Protein AF-A0A2R5GVB4-F1 (afdb_monomer)

Organism: NCBI:txid2315210

Nearest PDB structures (foldseek):
  3d34-assembly1_A  TM=6.295E-01  e=1.558E-09  Homo sapiens
  3q13-assembly1_A  TM=6.575E-01  e=1.010E-08  Homo sapiens
  4a1r-assembly6_D  TM=4.876E-01  e=5.041E-01  Serratia marcescens
  4a1r-assembly6_C  TM=4.725E-01  e=5.974E-01  Serratia marcescens
  4a1r-assembly5_A  TM=4.695E-01  e=7.081E-01  Serratia marcescens

pLDDT: mean 81.93, std 21.3, range [29.67, 98.69]

Structure (mmCIF, N/CA/C/O backbone):
data_AF-A0A2R5GVB4-F1
#
_entry.id   AF-A0A2R5GVB4-F1
#
loop_
_atom_site.group_PDB
_atom_site.id
_atom_site.type_symbol
_atom_site.label_atom_id
_atom_site.label_alt_id
_atom_site.label_comp_id
_atom_site.label_asym_id
_atom_site.label_entity_id
_atom_site.label_seq_id
_atom_site.pdbx_PDB_ins_code
_atom_site.Cartn_x
_atom_site.Cartn_y
_atom_site.Cartn_z
_atom_site.occupancy
_atom_site.B_iso_or_equiv
_atom_site.auth_seq_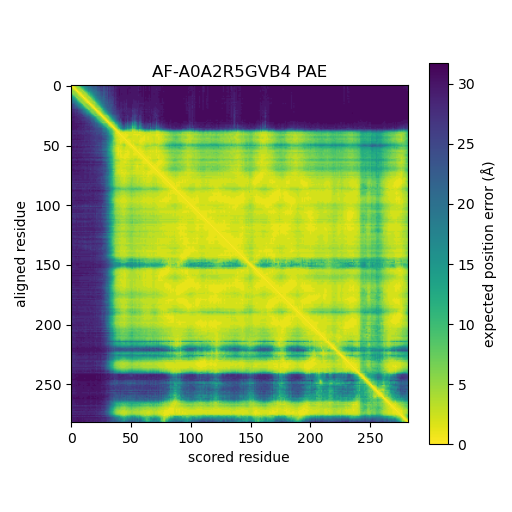id
_atom_site.auth_comp_id
_atom_site.auth_asym_id
_atom_site.auth_atom_id
_atom_site.pdbx_PDB_model_num
ATOM 1 N N . MET A 1 1 ? -55.352 13.291 -42.478 1.00 40.03 1 MET A N 1
ATOM 2 C CA . MET A 1 1 ? -55.974 11.952 -42.571 1.00 40.03 1 MET A CA 1
ATOM 3 C C . MET A 1 1 ? -55.950 11.349 -41.166 1.00 40.03 1 MET A C 1
ATOM 5 O O . MET A 1 1 ? -54.874 11.053 -40.680 1.00 40.03 1 MET A O 1
ATOM 9 N N . THR A 1 2 ? -56.994 11.621 -40.364 1.00 34.84 2 THR A N 1
ATOM 10 C CA . THR A 1 2 ? -58.074 10.676 -39.937 1.00 34.84 2 THR A CA 1
ATOM 11 C C . THR A 1 2 ? -57.589 9.666 -38.882 1.00 34.84 2 THR A C 1
ATOM 13 O O . THR A 1 2 ? -56.842 8.767 -39.230 1.00 34.84 2 THR A O 1
ATOM 16 N N . LYS A 1 3 ? -57.760 9.923 -37.569 1.00 37.38 3 LYS A N 1
ATOM 17 C CA . LYS A 1 3 ? -58.943 9.733 -36.668 1.00 37.38 3 LYS A CA 1
ATOM 18 C C . LYS A 1 3 ? -59.334 8.266 -36.412 1.00 37.38 3 LYS A C 1
ATOM 20 O O . LYS A 1 3 ? -59.649 7.599 -37.380 1.00 37.38 3 LYS A O 1
ATOM 25 N N . PHE A 1 4 ? -59.405 7.871 -35.127 1.00 36.38 4 PHE A N 1
ATOM 26 C CA . PHE A 1 4 ? -60.452 7.097 -34.391 1.00 36.38 4 PHE A CA 1
ATOM 27 C C . PHE A 1 4 ? -59.890 6.835 -32.959 1.00 36.38 4 PHE A C 1
ATOM 29 O O . PHE A 1 4 ? -58.806 6.279 -32.873 1.00 36.38 4 PHE A O 1
ATOM 36 N N . THR A 1 5 ? -60.326 7.359 -31.795 1.00 40.78 5 THR A N 1
ATOM 37 C CA . THR A 1 5 ? -61.597 7.416 -31.010 1.00 40.78 5 THR A CA 1
ATOM 38 C C . THR A 1 5 ? -62.233 6.070 -30.626 1.00 40.78 5 THR A C 1
ATOM 40 O O . THR A 1 5 ? -62.790 5.433 -31.513 1.00 40.78 5 THR A O 1
ATOM 43 N N . SER A 1 6 ? -62.234 5.706 -29.323 1.00 39.09 6 SER A N 1
ATOM 44 C CA . SER A 1 6 ? -63.433 5.500 -28.450 1.00 39.09 6 SER A CA 1
ATOM 45 C C . SER A 1 6 ? -63.132 4.726 -27.139 1.00 39.09 6 SER A C 1
ATOM 47 O O . SER A 1 6 ? -62.441 3.720 -27.197 1.00 39.09 6 SER A O 1
ATOM 49 N N . PHE A 1 7 ? -63.436 5.276 -25.942 1.00 35.34 7 PHE A N 1
ATOM 50 C CA . PHE A 1 7 ? -64.637 5.091 -25.061 1.00 35.34 7 PHE A CA 1
ATOM 51 C C . PHE A 1 7 ? -64.670 3.734 -24.297 1.00 35.34 7 PHE A C 1
ATOM 53 O O . PHE A 1 7 ? -64.662 2.693 -24.935 1.00 35.34 7 PHE A O 1
ATOM 60 N N . LEU A 1 8 ? -64.517 3.671 -22.957 1.00 33.88 8 LEU A N 1
ATOM 61 C CA . LEU A 1 8 ? -65.450 3.959 -21.826 1.00 33.88 8 LEU A CA 1
ATOM 62 C C . LEU A 1 8 ? -66.220 2.700 -21.336 1.00 33.88 8 LEU A C 1
ATOM 64 O O . LEU A 1 8 ? -66.916 2.098 -22.140 1.00 33.88 8 LEU A O 1
ATOM 68 N N . LEU A 1 9 ? -66.133 2.363 -20.032 1.00 32.72 9 LEU A N 1
ATOM 69 C CA . LEU A 1 9 ? -67.224 2.060 -19.055 1.00 32.72 9 LEU A CA 1
ATOM 70 C C . LEU A 1 9 ? -66.675 1.274 -17.829 1.00 32.72 9 LEU A C 1
ATOM 72 O O . LEU A 1 9 ? -66.041 0.243 -18.000 1.00 32.72 9 LEU A O 1
ATOM 76 N N . ILE A 1 10 ? -66.689 1.828 -16.605 1.00 34.62 10 ILE A N 1
ATOM 77 C CA . ILE A 1 10 ? -67.736 1.765 -15.547 1.00 34.62 10 ILE A CA 1
ATOM 78 C C . ILE A 1 10 ? -67.934 0.368 -14.924 1.00 34.62 10 ILE A C 1
ATOM 80 O O . ILE A 1 10 ? -68.501 -0.511 -15.560 1.00 34.62 10 ILE A O 1
ATOM 84 N N . ALA A 1 11 ? -67.627 0.242 -13.624 1.00 33.09 11 ALA A N 1
ATOM 85 C CA . ALA A 1 11 ? -68.453 -0.492 -12.656 1.00 33.09 11 ALA A CA 1
ATOM 86 C C . ALA A 1 11 ? -68.140 -0.039 -11.215 1.00 33.09 11 ALA A C 1
ATOM 88 O O . ALA A 1 11 ? -67.164 -0.454 -10.595 1.00 33.09 11 ALA A O 1
ATOM 89 N N . ILE A 1 12 ? -69.000 0.842 -10.707 1.00 37.75 12 ILE A N 1
ATOM 90 C CA . ILE A 1 12 ? -69.217 1.126 -9.286 1.00 37.75 12 ILE A CA 1
ATOM 91 C C . ILE A 1 12 ? -70.047 -0.030 -8.720 1.00 37.75 12 ILE A C 1
ATOM 93 O O . ILE A 1 12 ? -71.040 -0.409 -9.339 1.00 37.75 12 ILE A O 1
ATOM 97 N N . CYS A 1 13 ? -69.717 -0.529 -7.529 1.00 30.64 13 CYS A N 1
ATOM 98 C CA . CYS A 1 13 ? -70.699 -1.215 -6.694 1.00 30.64 13 CYS A CA 1
ATOM 99 C C . CYS A 1 13 ? -70.459 -0.869 -5.220 1.00 30.64 13 CYS A C 1
ATOM 101 O O . CYS A 1 13 ? -69.456 -1.254 -4.625 1.00 30.64 13 CYS A O 1
ATOM 103 N N . ALA A 1 14 ? -71.389 -0.093 -4.671 1.00 38.56 14 ALA A N 1
ATOM 104 C CA . ALA A 1 14 ? -71.533 0.243 -3.264 1.00 38.56 14 ALA A CA 1
ATOM 105 C C . ALA A 1 14 ? -72.794 -0.450 -2.734 1.00 38.56 14 ALA A C 1
ATOM 107 O O . ALA A 1 14 ? -73.803 -0.407 -3.423 1.00 38.56 14 ALA A O 1
ATOM 108 N N . PHE A 1 15 ? -72.753 -1.012 -1.524 1.00 31.89 15 PHE A N 1
ATOM 109 C CA . PHE A 1 15 ? -73.897 -1.269 -0.626 1.00 31.89 15 PHE A CA 1
ATOM 110 C C . PHE A 1 15 ? -73.286 -1.480 0.783 1.00 31.89 15 PHE A C 1
ATOM 112 O O . PHE A 1 15 ? -72.442 -2.356 0.938 1.00 31.89 15 PHE A O 1
ATOM 119 N N . LEU A 1 16 ? -73.406 -0.543 1.745 1.00 35.72 16 LEU A N 1
ATOM 120 C CA . LEU A 1 16 ? -74.524 -0.334 2.702 1.00 35.72 16 LEU A CA 1
ATOM 121 C C . LEU A 1 16 ? -74.841 -1.628 3.483 1.00 35.72 16 LEU A C 1
ATOM 123 O O . LEU A 1 16 ? -75.021 -2.661 2.862 1.00 35.72 16 LEU A O 1
ATOM 127 N N . CYS A 1 17 ? -75.003 -1.712 4.805 1.00 29.67 17 CYS A N 1
ATOM 128 C CA . CYS A 1 17 ? -75.243 -0.791 5.920 1.00 29.67 17 CYS A CA 1
ATOM 129 C C . CYS A 1 17 ? -75.237 -1.687 7.191 1.00 29.67 17 CYS A C 1
ATOM 131 O O . CYS A 1 17 ? -75.705 -2.817 7.080 1.00 29.67 17 CYS A O 1
ATOM 133 N N . ASN A 1 18 ? -74.770 -1.249 8.368 1.00 31.44 18 ASN A N 1
ATOM 134 C CA . ASN A 1 18 ? -75.653 -1.084 9.537 1.00 31.44 18 ASN A CA 1
ATOM 135 C C . ASN A 1 18 ? -74.924 -0.579 10.789 1.00 31.44 18 ASN A C 1
ATOM 137 O O . ASN A 1 18 ? -73.843 -1.025 11.162 1.00 31.44 18 ASN A O 1
ATOM 141 N N . SER A 1 19 ? -75.611 0.345 11.440 1.00 39.25 19 SER A N 1
ATOM 142 C CA . SER A 1 19 ? -75.344 0.988 12.716 1.00 39.25 19 SER A CA 1
ATOM 143 C C . SER A 1 19 ? -75.494 0.054 13.920 1.00 39.25 19 SER A C 1
ATOM 145 O O . SER A 1 19 ? -76.489 -0.662 14.021 1.00 39.25 19 SER A O 1
ATOM 147 N N . ALA A 1 20 ? -74.608 0.199 14.905 1.00 33.41 20 ALA A N 1
ATOM 148 C CA . ALA A 1 20 ? -74.923 -0.061 16.307 1.00 33.41 20 ALA A CA 1
ATOM 149 C C . ALA A 1 20 ? -74.184 0.961 17.186 1.00 33.41 20 ALA A C 1
ATOM 151 O O . ALA A 1 20 ? -72.960 0.951 17.292 1.00 33.41 20 ALA A O 1
ATOM 152 N N . GLN A 1 21 ? -74.946 1.879 17.781 1.00 38.72 21 GLN A N 1
ATOM 153 C CA . GLN A 1 21 ? -74.499 2.739 18.873 1.00 38.72 21 GLN A CA 1
ATOM 154 C C . GLN A 1 21 ? -74.495 1.939 20.179 1.00 38.72 21 GLN A C 1
ATOM 156 O O . GLN A 1 21 ? -75.489 1.299 20.511 1.00 38.72 21 GLN A O 1
ATOM 161 N N . ALA A 1 22 ? -73.420 2.057 20.957 1.00 31.38 22 ALA A N 1
ATOM 162 C CA . ALA A 1 22 ? -73.448 1.828 22.396 1.00 31.38 22 ALA A CA 1
ATOM 163 C C . ALA A 1 22 ? -72.616 2.920 23.079 1.00 31.38 22 ALA A C 1
ATOM 165 O O . ALA A 1 22 ? -71.401 3.019 22.925 1.00 31.38 22 ALA A O 1
ATOM 166 N N . THR A 1 23 ? -73.324 3.789 23.787 1.00 35.66 23 THR A N 1
ATOM 167 C CA . THR A 1 23 ? -72.813 4.804 24.705 1.00 35.66 23 THR A CA 1
ATOM 168 C C . THR A 1 23 ? -72.229 4.164 25.965 1.00 35.66 23 THR A C 1
ATOM 170 O O . THR A 1 23 ? -72.876 3.298 26.539 1.00 35.66 23 THR A O 1
ATOM 173 N N . SER A 1 24 ? -71.105 4.691 26.455 1.00 31.53 24 SER A N 1
ATOM 174 C CA . SER A 1 24 ? -70.973 5.345 27.771 1.00 31.53 24 SER A CA 1
ATOM 175 C C . SER A 1 24 ? -69.636 5.072 28.473 1.00 31.53 24 SER A C 1
ATOM 177 O O . SER A 1 24 ? -69.178 3.945 28.619 1.00 31.53 24 SER A O 1
ATOM 179 N N . THR A 1 25 ? -69.117 6.166 29.036 1.00 35.72 25 THR A N 1
ATOM 180 C CA . THR A 1 25 ? -68.409 6.250 30.324 1.00 35.72 25 THR A CA 1
ATOM 181 C C . THR A 1 25 ? -67.009 5.642 30.455 1.00 35.72 25 THR A C 1
ATOM 183 O O . THR A 1 25 ? -66.838 4.454 30.684 1.00 35.72 25 THR A O 1
ATOM 186 N N . GLY A 1 26 ? -66.030 6.551 30.522 1.00 38.41 26 GLY A N 1
ATOM 187 C CA . GLY A 1 26 ? -65.073 6.583 31.628 1.00 38.41 26 GLY A CA 1
ATOM 188 C C . GLY A 1 26 ? -63.899 5.614 31.555 1.00 38.41 26 GLY A C 1
ATOM 189 O O . GLY A 1 26 ? -63.942 4.550 32.160 1.00 38.41 26 GLY A O 1
ATOM 190 N N . LYS A 1 27 ? -62.800 6.061 30.940 1.00 34.59 27 LYS A N 1
ATOM 191 C CA . LYS A 1 27 ? -61.442 5.921 31.494 1.00 34.59 27 LYS A CA 1
ATOM 192 C C . LYS A 1 27 ? -60.450 6.669 30.614 1.00 34.59 27 LYS A C 1
ATOM 194 O O . LYS A 1 27 ? -59.808 6.125 29.724 1.00 34.59 27 LYS A O 1
ATOM 199 N N . GLU A 1 28 ? -60.315 7.947 30.918 1.00 44.75 28 GLU A N 1
ATOM 200 C CA . GLU A 1 28 ? -59.020 8.604 30.860 1.00 44.75 28 GLU A CA 1
ATOM 201 C C . GLU A 1 28 ? -58.098 7.838 31.824 1.00 44.75 28 GLU A C 1
ATOM 203 O O . GLU A 1 28 ? -58.213 7.997 33.033 1.00 44.75 28 GLU A O 1
ATOM 208 N N . LEU A 1 29 ? -57.301 6.890 31.324 1.00 37.94 29 LEU A N 1
ATOM 209 C CA . LEU A 1 29 ? -56.180 6.282 32.049 1.00 37.94 29 LEU A CA 1
ATOM 210 C C . LEU A 1 29 ? -55.321 5.451 31.081 1.00 37.94 29 LEU A C 1
ATOM 212 O O . LEU A 1 29 ? -55.712 4.373 30.645 1.00 37.94 29 LEU A O 1
ATOM 216 N N . LEU A 1 30 ? -54.099 5.952 30.876 1.00 40.84 30 LEU A N 1
ATOM 217 C CA . LEU A 1 30 ? -52.879 5.198 30.567 1.00 40.84 30 LEU A CA 1
ATOM 218 C C . LEU A 1 30 ? -52.738 4.632 29.146 1.00 40.84 30 LEU A C 1
ATOM 220 O O . LEU A 1 30 ? -52.683 3.425 28.942 1.00 40.84 30 LEU A O 1
ATOM 224 N N . GLN A 1 31 ? -52.490 5.515 28.182 1.00 37.06 31 GLN A N 1
ATOM 225 C CA . GLN A 1 31 ? -51.598 5.190 27.062 1.00 37.06 31 GLN A CA 1
ATOM 226 C C . GLN A 1 31 ? -50.389 6.125 27.093 1.00 37.06 31 GLN A C 1
ATOM 228 O O . GLN A 1 31 ? -50.117 6.893 26.180 1.00 37.06 31 GLN A O 1
ATOM 233 N N . GLY A 1 32 ? -49.653 6.062 28.203 1.00 37.72 32 GLY A N 1
ATOM 234 C CA . GLY A 1 32 ? -48.219 6.279 28.127 1.00 37.72 32 GLY A CA 1
ATOM 235 C C . GLY A 1 32 ? -47.635 5.002 27.548 1.00 37.72 32 GLY A C 1
ATOM 236 O O . GLY A 1 32 ? -47.414 4.050 28.293 1.00 37.72 32 GLY A O 1
ATOM 237 N N . GLU A 1 33 ? -47.444 4.951 26.229 1.00 42.78 33 GLU A N 1
ATOM 238 C CA . GLU A 1 33 ? -46.531 3.978 25.643 1.00 42.78 33 GLU A CA 1
ATOM 239 C C . GLU A 1 33 ? -45.185 4.186 26.333 1.00 42.78 33 GLU A C 1
ATOM 241 O O . GLU A 1 33 ? -44.473 5.166 26.100 1.00 42.78 33 GLU A O 1
ATOM 246 N N . ALA A 1 34 ? -44.861 3.287 27.259 1.00 44.31 34 ALA A N 1
ATOM 247 C CA . ALA A 1 34 ? -43.511 3.139 27.737 1.00 44.31 34 ALA A CA 1
ATOM 248 C C . ALA A 1 34 ? -42.686 2.760 26.506 1.00 44.31 34 ALA A C 1
ATOM 250 O O . ALA A 1 34 ? -42.612 1.589 26.146 1.00 44.31 34 ALA A O 1
ATOM 251 N N . ARG A 1 35 ? -42.094 3.761 25.839 1.00 53.28 35 ARG A N 1
ATOM 252 C CA . ARG A 1 35 ? -40.915 3.558 25.002 1.00 53.28 35 ARG A CA 1
ATOM 253 C C . ARG A 1 35 ? -39.952 2.793 25.889 1.00 53.28 35 ARG A C 1
ATOM 255 O O . ARG A 1 35 ? -39.361 3.372 26.805 1.00 53.28 35 ARG A O 1
ATOM 262 N N . GLU A 1 36 ? -39.866 1.487 25.678 1.00 56.16 36 GLU A N 1
ATOM 263 C CA . GLU A 1 36 ? -38.815 0.671 26.242 1.00 56.16 36 GLU A CA 1
ATOM 264 C C . GLU A 1 36 ? -37.532 1.338 25.770 1.00 56.16 36 GLU A C 1
ATOM 266 O O . GLU A 1 36 ? -37.204 1.326 24.587 1.00 56.16 36 GLU A O 1
ATOM 271 N N . LEU A 1 37 ? -36.915 2.116 26.662 1.00 61.66 37 LEU A N 1
ATOM 272 C CA . LEU A 1 37 ? -35.743 2.898 26.323 1.00 61.66 37 LEU A CA 1
ATOM 273 C C . LEU A 1 37 ? -34.731 1.881 25.789 1.00 61.66 37 LEU A C 1
ATOM 275 O O . LEU A 1 37 ? -34.249 1.067 26.586 1.00 61.66 37 LEU A O 1
ATOM 279 N N . ALA A 1 38 ? -34.444 1.912 24.487 1.00 79.62 38 ALA A N 1
ATOM 280 C CA . ALA A 1 38 ? -33.469 1.026 23.874 1.00 79.62 38 ALA A CA 1
ATOM 281 C C . ALA A 1 38 ? -32.145 1.157 24.641 1.00 79.62 38 ALA A C 1
ATOM 283 O O . ALA A 1 38 ? -31.768 2.244 25.112 1.00 79.62 38 ALA A O 1
ATOM 284 N N . TRP A 1 39 ? -31.510 0.025 24.923 1.00 85.88 39 TRP A N 1
ATOM 285 C CA . TRP A 1 39 ? -30.193 0.023 25.549 1.00 85.88 39 TRP A CA 1
ATOM 286 C C . TRP A 1 39 ? -29.182 0.293 24.440 1.00 85.88 39 TRP A C 1
ATOM 288 O O . TRP A 1 39 ? -29.393 -0.104 23.301 1.00 85.88 39 TRP A O 1
ATOM 298 N N . TYR A 1 40 ? -28.143 1.052 24.764 1.00 91.44 40 TYR A N 1
ATOM 299 C CA . TYR A 1 40 ? -27.064 1.307 23.818 1.00 91.44 40 TYR A CA 1
ATOM 300 C C . TYR A 1 40 ? -26.073 0.151 23.901 1.00 91.44 40 TYR A C 1
ATOM 302 O O . TYR A 1 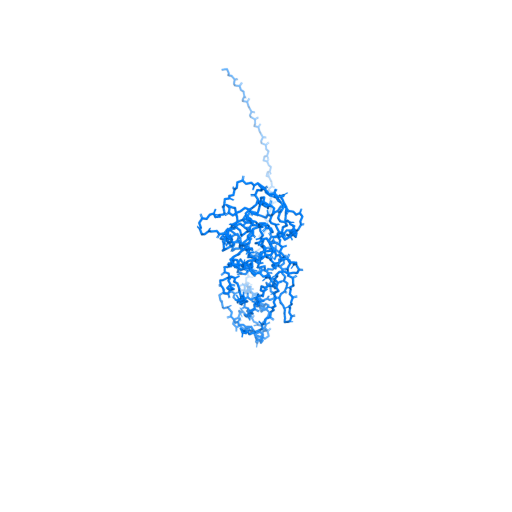40 ? -25.584 -0.137 24.999 1.00 91.44 40 TYR A O 1
ATOM 310 N N . ASP A 1 41 ? -25.774 -0.472 22.767 1.00 93.19 41 ASP A N 1
ATOM 311 C CA . ASP A 1 41 ? -24.744 -1.499 22.680 1.00 93.19 41 ASP A CA 1
ATOM 312 C C . ASP A 1 41 ? -23.382 -0.831 22.533 1.00 93.19 41 ASP A C 1
ATOM 314 O O . ASP A 1 41 ? -23.165 0.016 21.669 1.00 93.19 41 ASP A O 1
ATOM 318 N N . CYS A 1 42 ? -22.470 -1.159 23.446 1.00 94.25 42 CYS A N 1
ATOM 319 C CA . CYS A 1 42 ? -21.128 -0.606 23.394 1.00 94.25 42 CYS A CA 1
ATOM 320 C C . CYS A 1 42 ? -20.403 -1.098 22.131 1.00 94.25 42 CYS A C 1
ATOM 322 O O . CYS A 1 42 ? -20.495 -2.289 21.829 1.00 94.25 42 CYS A O 1
ATOM 324 N N . PRO A 1 43 ? -19.698 -0.206 21.410 1.00 94.50 43 PRO A N 1
ATOM 325 C CA . PRO A 1 43 ? -19.053 -0.542 20.145 1.00 94.50 43 PRO A CA 1
ATOM 326 C C . PRO A 1 43 ? -17.921 -1.550 20.346 1.00 94.50 43 PRO A C 1
ATOM 328 O O . PRO A 1 43 ? -17.497 -1.835 21.476 1.00 94.50 43 PRO A O 1
ATOM 331 N N . ALA A 1 44 ? -17.393 -2.053 19.235 1.00 93.00 44 ALA A N 1
ATOM 332 C CA . ALA A 1 44 ? -16.265 -2.963 19.239 1.00 93.00 44 ALA A CA 1
ATOM 333 C C . ALA A 1 44 ? -15.072 -2.400 20.040 1.00 93.00 44 ALA A C 1
ATOM 335 O O . ALA A 1 44 ? -14.880 -1.188 20.165 1.00 93.00 44 ALA A O 1
ATOM 336 N N . ASN A 1 45 ? -14.287 -3.299 20.642 1.00 95.19 45 ASN A N 1
ATOM 337 C CA . ASN A 1 45 ? -13.149 -2.951 21.506 1.00 95.19 45 ASN A CA 1
ATOM 338 C C . ASN A 1 45 ? -13.507 -2.054 22.712 1.00 95.19 45 ASN A C 1
ATOM 340 O O . ASN A 1 45 ? -12.669 -1.299 23.215 1.00 95.19 45 ASN A O 1
ATOM 344 N N . SER A 1 46 ? -14.740 -2.157 23.218 1.00 96.44 46 SER A N 1
ATOM 345 C CA . SER A 1 46 ? -15.202 -1.430 24.401 1.00 96.44 46 SER A CA 1
ATOM 346 C C . SER A 1 46 ? -16.095 -2.281 25.312 1.00 96.44 46 SER A C 1
ATOM 348 O O . SER A 1 46 ? -16.621 -3.316 24.911 1.00 96.44 46 SER A O 1
ATOM 350 N N . GLU A 1 47 ? -16.256 -1.855 26.565 1.00 96.00 47 GLU A N 1
ATOM 351 C CA . GLU A 1 47 ? -17.102 -2.505 27.568 1.00 96.00 47 GLU A CA 1
ATOM 352 C C . GLU A 1 47 ? -18.063 -1.517 28.245 1.00 96.00 47 GLU A C 1
ATOM 354 O O . GLU A 1 47 ? -17.780 -0.325 28.414 1.00 96.00 47 GLU A O 1
ATOM 359 N N . ALA A 1 48 ? -19.216 -2.018 28.684 1.00 95.88 48 ALA A N 1
ATOM 360 C CA . ALA A 1 48 ? -20.205 -1.229 29.404 1.00 95.88 48 ALA A CA 1
ATOM 361 C C . ALA A 1 48 ? -19.726 -0.876 30.824 1.00 95.88 48 ALA A C 1
ATOM 363 O O . ALA A 1 48 ? -19.525 -1.751 31.662 1.00 95.88 48 ALA A O 1
ATOM 364 N N . LYS A 1 49 ? -19.666 0.421 31.163 1.00 95.38 49 LYS A N 1
ATOM 365 C CA . LYS A 1 49 ? -19.372 0.893 32.536 1.00 95.38 49 LYS A CA 1
ATOM 366 C C . LYS A 1 49 ? -20.505 0.590 33.525 1.00 95.38 49 LYS A C 1
ATOM 368 O O . LYS A 1 49 ? -20.342 0.754 34.731 1.00 95.38 49 LYS A O 1
ATOM 373 N N . ARG A 1 50 ? -21.695 0.239 33.023 1.00 92.81 50 ARG A N 1
ATOM 374 C CA . ARG A 1 50 ? -22.910 -0.006 33.812 1.00 92.81 50 ARG A CA 1
ATOM 375 C C . ARG A 1 50 ? -23.847 -0.977 33.099 1.00 92.81 50 ARG A C 1
ATOM 377 O O . ARG A 1 50 ? -23.858 -1.030 31.878 1.00 92.81 50 ARG A O 1
ATOM 384 N N . ARG A 1 51 ? -24.731 -1.638 33.853 1.00 89.00 51 ARG A N 1
ATOM 385 C CA . ARG A 1 51 ? -25.638 -2.700 33.363 1.00 89.00 51 ARG A CA 1
ATOM 386 C C . ARG A 1 51 ? -26.566 -2.301 32.202 1.00 89.00 51 ARG A C 1
ATOM 388 O O . ARG A 1 51 ? -27.014 -3.173 31.473 1.00 89.00 51 ARG A O 1
ATOM 395 N N . ARG A 1 52 ? -26.904 -1.013 32.056 1.00 91.12 52 ARG A N 1
ATOM 396 C CA . ARG A 1 52 ? -27.759 -0.488 30.970 1.00 91.12 52 ARG A CA 1
ATOM 397 C C . ARG A 1 52 ? -27.176 0.812 30.403 1.00 91.12 52 ARG A C 1
ATOM 399 O O . ARG A 1 52 ? -27.528 1.911 30.866 1.00 91.12 52 ARG A O 1
ATOM 406 N N . PRO A 1 53 ? -26.219 0.726 29.468 1.00 94.00 53 PRO A N 1
ATOM 407 C CA . PRO A 1 53 ? -25.719 1.890 28.754 1.00 94.00 53 PRO A CA 1
ATOM 408 C C . PRO A 1 53 ? -26.850 2.558 27.960 1.00 94.00 53 PRO A C 1
ATOM 410 O O . PRO A 1 53 ? -27.871 1.956 27.636 1.00 94.00 53 PRO A O 1
ATOM 413 N N . ARG A 1 54 ? -26.695 3.858 27.720 1.00 93.62 54 ARG A N 1
ATOM 414 C CA . ARG A 1 54 ? -27.676 4.698 26.995 1.00 93.62 54 ARG A CA 1
ATOM 415 C C . ARG A 1 54 ? -27.064 5.519 25.861 1.00 93.62 54 ARG A C 1
ATOM 417 O O . ARG A 1 54 ? -27.793 6.213 25.177 1.00 93.62 54 ARG A O 1
ATOM 424 N N . ARG A 1 55 ? -25.735 5.533 25.786 1.00 93.88 55 ARG A N 1
ATOM 425 C CA . ARG A 1 55 ? -24.906 6.329 24.875 1.00 93.88 55 ARG A CA 1
ATOM 426 C C . ARG A 1 55 ? -23.459 5.876 25.022 1.00 93.88 55 ARG A C 1
ATOM 428 O O . ARG A 1 55 ? -23.123 5.338 26.088 1.00 93.88 55 ARG A O 1
ATOM 435 N N . PHE A 1 56 ? -22.618 6.203 24.049 1.00 94.31 56 PHE A N 1
ATOM 436 C CA . PHE A 1 56 ? -21.202 5.848 24.039 1.00 94.31 56 PHE A CA 1
ATOM 437 C C . PHE A 1 56 ? -20.429 6.296 25.293 1.00 94.31 56 PHE A C 1
ATOM 439 O O . PHE A 1 56 ? -19.586 5.561 25.798 1.00 94.31 56 PHE A O 1
ATOM 446 N N . ALA A 1 57 ? -20.791 7.426 25.914 1.00 94.19 57 ALA A N 1
ATOM 447 C CA . ALA A 1 57 ? -20.176 7.877 27.174 1.00 94.19 57 ALA A CA 1
ATOM 448 C C . ALA A 1 57 ? -20.274 6.852 28.333 1.00 94.19 57 ALA A C 1
ATOM 450 O O . ALA A 1 57 ? -19.472 6.870 29.276 1.00 94.19 57 ALA A O 1
ATOM 451 N N . HIS A 1 58 ? -21.254 5.941 28.278 1.00 95.62 58 HIS A N 1
ATOM 452 C CA . HIS A 1 58 ? -21.419 4.846 29.240 1.00 95.62 58 HIS A CA 1
ATOM 453 C C . HIS A 1 58 ? -20.580 3.601 28.907 1.00 95.62 58 HIS A C 1
ATOM 455 O O . HIS A 1 58 ? -20.650 2.623 29.650 1.00 95.62 58 HIS A O 1
ATOM 461 N N . CYS A 1 59 ? -19.784 3.649 27.845 1.00 96.31 59 CYS A N 1
ATOM 462 C CA . CYS A 1 59 ? -18.833 2.628 27.431 1.00 96.31 59 CYS A CA 1
ATOM 463 C C . CYS A 1 59 ? -17.401 3.082 27.745 1.00 96.31 59 CYS A C 1
ATOM 465 O O . CYS A 1 59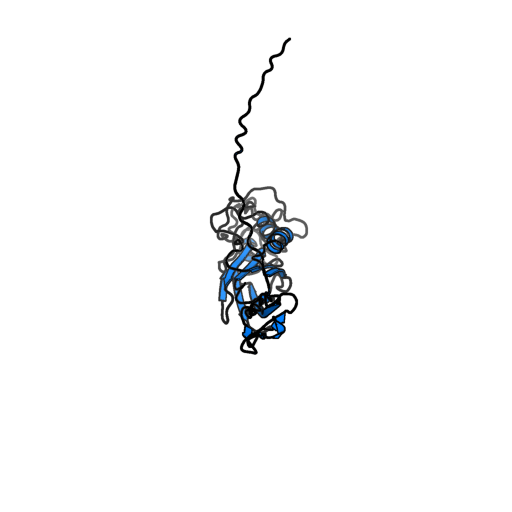 ? -17.116 4.279 27.879 1.00 96.31 59 CYS A O 1
ATOM 467 N N . ARG A 1 60 ? -16.500 2.122 27.934 1.00 96.12 60 ARG A N 1
ATOM 468 C CA . ARG A 1 60 ? -15.067 2.324 28.172 1.00 96.12 60 ARG A CA 1
ATOM 469 C C . ARG A 1 60 ? -14.300 1.542 27.114 1.00 96.12 60 ARG A C 1
ATOM 471 O O . ARG A 1 60 ? -14.577 0.358 26.964 1.00 96.12 60 ARG A O 1
ATOM 478 N N . CYS A 1 61 ? -13.353 2.165 26.416 1.00 96.88 61 CYS A N 1
ATOM 479 C CA . CYS A 1 61 ? -12.468 1.406 25.533 1.00 96.88 61 CYS A CA 1
ATOM 480 C C . CYS A 1 61 ? -11.612 0.423 26.332 1.00 96.88 61 CYS A C 1
ATOM 482 O O . CYS A 1 61 ? -11.275 0.675 27.495 1.00 96.88 61 CYS A O 1
ATOM 484 N N . MET A 1 62 ? -11.281 -0.696 25.694 1.00 95.12 62 MET A N 1
ATOM 485 C CA . MET A 1 62 ? -10.309 -1.657 26.202 1.00 95.12 62 MET A CA 1
ATOM 486 C C . MET A 1 62 ? -8.903 -1.035 26.254 1.00 95.12 62 MET A C 1
ATOM 488 O O . MET A 1 62 ? -8.640 0.005 25.653 1.00 95.12 62 MET A O 1
ATOM 492 N N . GLN A 1 63 ? -7.985 -1.662 26.992 1.00 91.69 63 GLN A N 1
ATOM 493 C CA . GLN A 1 63 ? -6.606 -1.181 27.103 1.00 91.69 63 GLN A CA 1
ATOM 494 C C . GLN A 1 63 ? -5.932 -1.093 25.723 1.00 91.69 63 GLN A C 1
ATOM 496 O O . GLN A 1 63 ? -6.046 -2.018 24.923 1.00 91.69 63 GLN A O 1
ATOM 501 N N . GLY A 1 64 ? -5.228 0.014 25.463 1.00 89.06 64 GLY A N 1
ATOM 502 C CA . GLY A 1 64 ? -4.572 0.285 24.176 1.00 89.06 64 GLY A CA 1
ATOM 503 C C . GLY A 1 64 ? -5.493 0.868 23.100 1.00 89.06 64 GLY A C 1
ATOM 504 O O . GLY A 1 64 ? -5.014 1.193 22.021 1.00 89.06 64 GLY A O 1
ATOM 505 N N . PHE A 1 65 ? -6.790 1.023 23.389 1.00 93.81 65 PHE A N 1
ATOM 506 C CA . PHE A 1 65 ? -7.740 1.691 22.508 1.00 93.81 65 PHE A CA 1
ATOM 507 C C . PHE A 1 65 ? -8.126 3.069 23.055 1.00 93.81 65 PHE A C 1
ATOM 509 O O . PHE A 1 65 ? -8.454 3.238 24.233 1.00 93.81 65 PHE A O 1
ATOM 516 N N . GLU A 1 66 ? -8.134 4.045 22.165 1.00 94.50 66 GLU A N 1
ATOM 517 C CA . GLU A 1 66 ? -8.511 5.430 22.379 1.00 94.50 66 GLU A CA 1
ATOM 518 C C . GLU A 1 66 ? -9.958 5.672 21.942 1.00 94.50 66 GLU A C 1
ATOM 520 O O . GLU A 1 66 ? -10.457 5.070 20.988 1.00 94.50 66 GLU A O 1
ATOM 525 N N . ARG A 1 67 ? -10.650 6.557 22.668 1.00 94.88 67 ARG A N 1
ATOM 526 C CA . ARG A 1 67 ? -12.042 6.925 22.380 1.00 94.88 67 ARG A CA 1
ATOM 527 C C . ARG A 1 67 ? -12.092 7.968 21.275 1.00 94.88 67 ARG A C 1
ATOM 529 O O . ARG A 1 67 ? -11.470 9.016 21.404 1.00 94.88 67 ARG A O 1
ATOM 536 N N . ASP A 1 68 ? -12.934 7.720 20.284 1.00 94.62 68 ASP A N 1
ATOM 537 C CA . ASP A 1 68 ? -13.325 8.682 19.262 1.00 94.62 68 ASP A CA 1
ATOM 538 C C . ASP A 1 68 ? -14.806 9.026 19.475 1.00 94.62 68 ASP A C 1
ATOM 540 O O . ASP A 1 68 ? -15.684 8.183 19.292 1.00 94.62 68 ASP A O 1
ATOM 544 N N . GLU A 1 69 ? -15.082 10.228 19.989 1.00 92.69 69 GLU A N 1
ATOM 545 C CA . GLU A 1 69 ? -16.453 10.647 20.326 1.00 92.69 69 GLU A CA 1
ATOM 546 C C . GLU A 1 69 ? -17.272 11.002 19.079 1.00 92.69 69 GLU A C 1
ATOM 548 O O . GLU A 1 69 ? -18.493 10.903 19.124 1.00 92.69 69 GLU A O 1
ATOM 553 N N . GLU A 1 70 ? -16.625 11.401 17.981 1.00 91.56 70 GLU A N 1
ATOM 554 C CA . GLU A 1 70 ? -17.305 11.740 16.727 1.00 91.56 70 GLU A CA 1
ATOM 555 C C . GLU A 1 70 ? -17.801 10.476 16.026 1.00 91.56 70 GLU A C 1
ATOM 557 O O . GLU A 1 70 ? -18.946 10.415 15.582 1.00 91.56 70 GLU A O 1
ATOM 562 N N . ARG A 1 71 ? -16.961 9.436 16.000 1.00 90.56 71 ARG A N 1
ATOM 563 C CA . ARG A 1 71 ? -17.303 8.126 15.430 1.00 90.56 71 ARG A CA 1
ATOM 564 C C . ARG A 1 71 ? -17.996 7.182 16.416 1.00 90.56 71 ARG A C 1
ATOM 566 O O . ARG A 1 71 ? -18.323 6.061 16.044 1.00 90.56 71 ARG A O 1
ATOM 573 N N . GLU A 1 72 ? -18.179 7.605 17.668 1.00 94.56 72 GLU A N 1
ATOM 574 C CA . GLU A 1 72 ? -18.681 6.786 18.781 1.00 94.56 72 GLU A CA 1
ATOM 575 C C . GLU A 1 72 ? -18.013 5.396 18.874 1.00 94.56 72 GLU A C 1
ATOM 577 O O . GLU A 1 72 ? -18.668 4.385 19.138 1.00 94.56 72 GLU A O 1
ATOM 582 N N . ALA A 1 73 ? -16.692 5.340 18.668 1.00 95.19 73 ALA A N 1
ATOM 583 C CA . ALA A 1 73 ? -15.931 4.099 18.519 1.00 95.19 73 ALA A CA 1
ATOM 584 C C . ALA A 1 73 ? -14.596 4.120 19.284 1.00 95.19 73 ALA A C 1
ATOM 586 O O . ALA A 1 73 ? -14.147 5.146 19.801 1.00 95.19 73 ALA A O 1
ATOM 587 N N . CYS A 1 74 ? -13.971 2.947 19.388 1.00 96.38 74 CYS A N 1
ATOM 588 C CA . CYS A 1 74 ? -12.677 2.748 20.034 1.00 96.38 74 CYS A CA 1
ATOM 589 C C . CYS A 1 74 ? -11.646 2.294 18.998 1.00 96.38 74 CYS A C 1
ATOM 591 O O . CYS A 1 74 ? -11.824 1.237 18.395 1.00 96.38 74 CYS A O 1
ATOM 593 N N . PHE A 1 75 ? -10.564 3.053 18.827 1.00 95.56 75 PHE A N 1
ATOM 594 C CA . PHE A 1 75 ? -9.495 2.759 17.863 1.00 95.56 75 PHE A CA 1
ATOM 595 C C . PHE A 1 75 ? -8.160 2.592 18.565 1.00 95.56 75 PHE A C 1
ATOM 597 O O . PHE A 1 75 ? -7.940 3.173 19.617 1.00 95.56 75 PHE A O 1
ATOM 604 N N . ARG A 1 76 ? -7.247 1.838 17.971 1.00 93.00 76 ARG A N 1
ATOM 605 C CA . ARG A 1 76 ? -5.843 1.813 18.379 1.00 93.00 76 ARG A CA 1
ATOM 606 C C . ARG A 1 76 ? -4.980 2.331 17.240 1.00 93.00 76 ARG A C 1
ATOM 608 O O . ARG A 1 76 ? -5.284 2.062 16.076 1.00 93.00 76 ARG A O 1
ATOM 615 N N . THR A 1 77 ? -3.909 3.022 17.590 1.00 93.12 77 THR A N 1
ATOM 616 C CA . THR A 1 77 ? -2.852 3.378 16.646 1.00 93.12 77 THR A CA 1
ATOM 617 C C . THR A 1 77 ? -1.829 2.252 16.609 1.00 93.12 77 THR A C 1
ATOM 619 O O . THR A 1 77 ? -1.414 1.759 17.658 1.00 93.12 77 THR A O 1
ATOM 622 N N . VAL A 1 78 ? -1.439 1.830 15.410 1.00 93.19 78 VAL A N 1
ATOM 623 C CA . VAL A 1 78 ? -0.353 0.865 15.198 1.00 93.19 78 VAL A CA 1
ATOM 624 C C . VAL A 1 78 ? 0.583 1.378 14.111 1.00 93.19 78 VAL A C 1
ATOM 626 O O . VAL A 1 78 ? 0.201 2.224 13.301 1.00 93.19 78 VAL A O 1
ATOM 629 N N . TYR A 1 79 ? 1.803 0.850 14.085 1.00 93.19 79 TYR A N 1
ATOM 630 C CA . TYR A 1 79 ? 2.826 1.261 13.132 1.00 93.19 79 TYR A CA 1
ATOM 631 C C . TYR A 1 79 ? 3.207 0.083 12.243 1.00 93.19 79 TYR A C 1
ATOM 633 O O . TYR A 1 79 ? 3.584 -0.989 12.723 1.00 93.19 79 TYR A O 1
ATOM 641 N N . LEU A 1 80 ? 3.106 0.282 10.932 1.00 95.00 80 LEU A N 1
ATOM 642 C CA . LEU A 1 80 ? 3.594 -0.657 9.933 1.00 95.00 80 LEU A CA 1
ATOM 643 C C . LEU A 1 80 ? 5.005 -0.246 9.538 1.00 95.00 80 LEU A C 1
ATOM 645 O O . LEU A 1 80 ? 5.198 0.792 8.913 1.00 95.00 80 LEU A O 1
ATOM 649 N N . THR A 1 81 ? 5.993 -1.052 9.902 1.00 95.12 81 THR A N 1
ATOM 650 C CA . THR A 1 81 ? 7.371 -0.871 9.451 1.00 95.12 81 THR A CA 1
ATOM 651 C C . THR A 1 81 ? 7.518 -1.505 8.077 1.00 95.12 81 THR A C 1
ATOM 653 O O . THR A 1 81 ? 7.393 -2.721 7.928 1.00 95.12 81 THR A O 1
ATOM 656 N N . VAL A 1 82 ? 7.790 -0.677 7.076 1.00 96.31 82 VAL A N 1
ATOM 657 C CA . VAL A 1 82 ? 8.076 -1.095 5.706 1.00 96.31 82 VAL A CA 1
ATOM 658 C C . VAL A 1 82 ? 9.586 -1.147 5.534 1.00 96.31 82 VAL A C 1
ATOM 660 O O . VAL A 1 82 ? 10.279 -0.152 5.747 1.00 96.31 82 VAL A O 1
ATOM 663 N N . ASN A 1 83 ? 10.093 -2.313 5.148 1.00 94.69 83 ASN A N 1
ATOM 664 C CA . ASN A 1 83 ? 11.495 -2.527 4.830 1.00 94.69 83 ASN A CA 1
ATOM 665 C C . ASN A 1 83 ? 11.629 -2.797 3.337 1.00 94.69 83 ASN A C 1
ATOM 667 O O . ASN A 1 83 ? 11.005 -3.725 2.812 1.00 94.69 83 ASN A O 1
ATOM 671 N N . ASN A 1 84 ? 12.460 -1.997 2.678 1.00 93.69 84 ASN A N 1
ATOM 672 C CA . ASN A 1 84 ? 12.830 -2.219 1.292 1.00 93.69 84 ASN A CA 1
ATOM 673 C C . ASN A 1 84 ? 13.969 -3.250 1.250 1.00 93.69 84 ASN A C 1
ATOM 675 O O . ASN A 1 84 ? 15.044 -3.016 1.800 1.00 93.69 84 ASN A O 1
ATOM 679 N N . LEU A 1 85 ? 13.701 -4.413 0.656 1.00 93.94 85 LEU A N 1
ATOM 680 C CA . LEU A 1 85 ? 14.654 -5.519 0.543 1.00 93.94 85 LEU A CA 1
ATOM 681 C C . LEU A 1 85 ? 15.410 -5.516 -0.794 1.00 93.94 85 LEU A C 1
ATOM 683 O O . LEU A 1 85 ? 16.359 -6.286 -0.946 1.00 93.94 85 LEU A O 1
ATOM 687 N N . SER A 1 86 ? 15.008 -4.680 -1.756 1.00 90.25 86 SER A N 1
ATOM 688 C CA . SER A 1 86 ? 15.732 -4.511 -3.020 1.00 90.25 86 SER A CA 1
ATOM 689 C C . SER A 1 86 ? 16.968 -3.635 -2.889 1.00 90.25 86 SER A C 1
ATOM 691 O O . SER A 1 86 ? 17.074 -2.759 -2.030 1.00 90.25 86 SER A O 1
ATOM 693 N N . TYR A 1 87 ? 17.892 -3.841 -3.821 1.00 86.12 87 TYR A N 1
ATOM 694 C CA . TYR A 1 87 ? 19.029 -2.967 -4.031 1.00 86.12 87 TYR A CA 1
ATOM 695 C C . TYR A 1 87 ? 18.660 -1.869 -5.036 1.00 86.12 87 TYR A C 1
ATOM 697 O O . TYR A 1 87 ? 18.119 -2.160 -6.092 1.00 86.12 87 TYR A O 1
ATOM 705 N N . MET A 1 88 ? 18.912 -0.603 -4.682 1.00 85.94 88 MET A N 1
ATOM 706 C CA . MET A 1 88 ? 18.757 0.573 -5.561 1.00 85.94 88 MET A CA 1
ATOM 707 C C . MET A 1 88 ? 17.397 0.752 -6.263 1.00 85.94 88 MET A C 1
ATOM 709 O O . MET A 1 88 ? 17.301 1.519 -7.220 1.00 85.94 88 MET A O 1
ATOM 713 N N . GLN A 1 89 ? 16.338 0.132 -5.749 1.00 89.81 89 GLN A N 1
ATOM 714 C CA . GLN A 1 89 ? 14.979 0.269 -6.258 1.00 89.81 89 GLN A CA 1
ATOM 715 C C . GLN A 1 89 ? 14.141 1.087 -5.264 1.00 89.81 89 GLN A C 1
ATOM 717 O O . GLN A 1 89 ? 13.715 0.549 -4.241 1.00 89.81 89 GLN A O 1
ATOM 722 N N . PRO A 1 90 ? 13.902 2.387 -5.513 1.00 93.12 90 PRO A N 1
ATOM 723 C CA . PRO A 1 90 ? 13.140 3.209 -4.594 1.00 93.12 90 PRO A CA 1
ATOM 724 C C . PRO A 1 90 ? 11.649 2.867 -4.636 1.00 93.12 90 PRO A C 1
ATOM 726 O O . PRO A 1 90 ? 11.126 2.503 -5.691 1.00 93.12 90 PRO A O 1
ATOM 729 N N . PHE A 1 91 ? 10.947 3.074 -3.523 1.00 95.69 91 PHE A N 1
ATOM 730 C CA . PHE A 1 91 ? 9.484 3.094 -3.499 1.00 95.69 91 PHE A CA 1
ATOM 731 C C . PHE A 1 91 ? 8.945 4.526 -3.566 1.00 95.69 91 PHE A C 1
ATOM 733 O O . PHE A 1 91 ? 9.518 5.446 -2.978 1.00 95.69 91 PHE A O 1
ATOM 740 N N . SER A 1 92 ? 7.839 4.732 -4.286 1.00 96.25 92 SER A N 1
ATOM 741 C CA . SER A 1 92 ? 7.078 5.985 -4.189 1.00 96.25 92 SER A CA 1
ATOM 742 C C . SER A 1 92 ? 6.403 6.102 -2.815 1.00 96.25 92 SER A C 1
ATOM 744 O O . SER A 1 92 ? 6.359 5.123 -2.065 1.00 96.25 92 SER A O 1
ATOM 746 N N . PRO A 1 93 ? 5.800 7.257 -2.476 1.00 96.88 93 PRO A N 1
ATOM 747 C CA . PRO A 1 93 ? 4.841 7.307 -1.380 1.00 96.88 93 PRO A CA 1
ATOM 748 C C . PRO A 1 93 ? 3.763 6.227 -1.539 1.00 96.88 93 PRO A C 1
ATOM 750 O O . PRO A 1 93 ? 3.365 5.894 -2.661 1.00 96.88 93 PRO A O 1
ATOM 753 N N . PHE A 1 94 ? 3.314 5.681 -0.412 1.00 98.12 94 PHE A N 1
ATOM 754 C CA . PHE A 1 94 ? 2.365 4.574 -0.391 1.00 98.12 94 PHE A CA 1
ATOM 755 C C . PHE A 1 94 ? 0.928 5.091 -0.440 1.00 98.12 94 PHE A C 1
ATOM 757 O O . PHE A 1 94 ? 0.568 5.984 0.320 1.00 98.12 94 PHE A O 1
ATOM 764 N N . LEU A 1 95 ? 0.071 4.483 -1.256 1.00 98.56 95 LEU A N 1
ATOM 765 C CA . LEU A 1 95 ? -1.358 4.438 -0.957 1.00 98.56 95 LEU A CA 1
ATOM 766 C C . LEU A 1 95 ? -1.520 3.615 0.320 1.00 98.56 95 LEU A C 1
ATOM 768 O O . LEU A 1 95 ? -0.947 2.532 0.411 1.00 98.56 95 LEU A O 1
ATOM 772 N N . VAL A 1 96 ? -2.302 4.102 1.277 1.00 98.56 96 VAL A N 1
ATOM 773 C CA . VAL A 1 96 ? -2.650 3.386 2.506 1.00 98.56 96 VAL A CA 1
ATOM 774 C C . VAL A 1 96 ? -4.162 3.376 2.640 1.00 98.56 96 VAL A C 1
ATOM 776 O O . VAL A 1 96 ? -4.794 4.417 2.494 1.00 98.56 96 VAL A O 1
ATOM 779 N N . VAL A 1 97 ? -4.737 2.208 2.912 1.00 98.69 97 VAL A N 1
ATOM 780 C CA . VAL A 1 97 ? -6.179 2.011 3.090 1.00 98.69 97 VAL A CA 1
ATOM 781 C C . VAL A 1 97 ? -6.402 1.088 4.279 1.00 98.69 97 VAL A C 1
ATOM 783 O O . VAL A 1 97 ? -5.959 -0.061 4.259 1.00 98.69 97 VAL A O 1
ATOM 786 N N . VAL A 1 98 ? -7.114 1.561 5.300 1.00 98.44 98 VAL A N 1
ATOM 787 C CA . VAL A 1 98 ? -7.567 0.736 6.429 1.00 98.44 98 VAL A CA 1
ATOM 788 C C . VAL A 1 98 ? -9.033 0.405 6.208 1.00 98.44 98 VAL A C 1
ATOM 790 O O . VAL A 1 98 ? -9.854 1.305 6.046 1.00 98.44 98 VAL A O 1
ATOM 793 N N . HIS A 1 99 ? -9.380 -0.877 6.168 1.00 98.44 99 HIS A N 1
ATOM 794 C CA . HIS A 1 99 ? -10.697 -1.300 5.707 1.00 98.44 99 HIS A CA 1
ATOM 795 C C . HIS A 1 99 ? -11.185 -2.601 6.353 1.00 98.44 99 HIS A C 1
ATOM 797 O O . HIS A 1 99 ? -10.463 -3.302 7.069 1.00 98.44 99 HIS A O 1
ATOM 803 N N . ASN A 1 100 ? -12.455 -2.918 6.112 1.00 97.75 100 ASN A N 1
ATOM 804 C CA . ASN A 1 100 ? -13.078 -4.165 6.537 1.00 97.75 100 ASN A CA 1
ATOM 805 C C . ASN A 1 100 ? -13.016 -5.230 5.418 1.00 97.75 100 ASN A C 1
ATOM 807 O O . ASN A 1 100 ? -12.430 -5.018 4.356 1.00 97.75 100 ASN A O 1
ATOM 811 N N . HIS A 1 101 ? -13.611 -6.402 5.644 1.00 97.12 101 HIS A N 1
ATOM 812 C CA . HIS A 1 101 ? -13.582 -7.518 4.687 1.00 97.12 101 HIS A CA 1
ATOM 813 C C . HIS A 1 101 ? -14.437 -7.327 3.420 1.00 97.12 101 HIS A C 1
ATOM 815 O O . HIS A 1 101 ? -14.316 -8.130 2.496 1.00 97.12 101 HIS A O 1
ATOM 821 N N . TYR A 1 102 ? -15.302 -6.315 3.385 1.00 97.94 102 TYR A N 1
ATOM 822 C CA . TYR A 1 102 ? -16.221 -6.031 2.282 1.00 97.94 102 TYR A CA 1
ATOM 823 C C . TYR A 1 102 ? -15.679 -4.989 1.299 1.00 97.94 102 TYR A C 1
ATOM 825 O O . TYR A 1 102 ? -16.150 -4.951 0.163 1.00 97.94 102 TYR A O 1
ATOM 833 N N . ALA A 1 103 ? -14.686 -4.187 1.700 1.00 97.69 103 ALA A N 1
ATOM 834 C CA . ALA A 1 103 ? -14.002 -3.284 0.781 1.00 97.69 103 ALA A CA 1
ATOM 835 C C . ALA A 1 103 ? -13.291 -4.084 -0.332 1.00 97.69 103 ALA A C 1
ATOM 837 O O . ALA A 1 103 ? -12.738 -5.164 -0.068 1.00 97.69 103 ALA A O 1
ATOM 838 N N . PRO A 1 104 ? -13.272 -3.580 -1.576 1.00 95.50 104 PRO A N 1
ATOM 839 C CA . PRO A 1 104 ? -12.633 -4.266 -2.685 1.00 95.50 104 PRO A CA 1
ATOM 840 C C . PRO A 1 104 ? -11.115 -4.340 -2.483 1.00 95.50 104 PRO A C 1
ATOM 842 O O . PRO A 1 104 ? -10.461 -3.382 -2.065 1.00 95.50 104 PRO A O 1
ATOM 845 N N . LYS A 1 105 ? -10.537 -5.491 -2.835 1.00 96.31 105 LYS A N 1
ATOM 846 C CA . LYS A 1 105 ? -9.081 -5.650 -2.947 1.00 96.31 105 LYS A CA 1
ATOM 847 C C . LYS A 1 105 ? -8.532 -4.693 -4.003 1.00 96.31 105 LYS A C 1
ATOM 849 O O . LYS A 1 105 ? -9.204 -4.447 -5.002 1.00 96.31 105 LYS A O 1
ATOM 854 N N . LEU A 1 106 ? -7.296 -4.230 -3.819 1.00 98.31 106 LEU A N 1
ATOM 855 C CA . LEU A 1 106 ? -6.645 -3.349 -4.793 1.00 98.31 106 LEU A CA 1
ATOM 856 C C . LEU A 1 106 ? -6.445 -4.047 -6.138 1.00 98.31 106 LEU A C 1
ATOM 858 O O . LEU A 1 106 ? -6.547 -3.425 -7.181 1.00 98.31 106 LEU A O 1
ATOM 862 N N . PHE A 1 107 ? -6.161 -5.345 -6.128 1.00 98.50 107 PHE A N 1
ATOM 863 C CA . PHE A 1 107 ? -6.060 -6.141 -7.347 1.00 98.50 107 PHE A CA 1
ATOM 864 C C . PHE A 1 107 ? -6.324 -7.616 -7.058 1.00 98.50 107 PHE A C 1
ATOM 866 O O . PHE A 1 107 ? -6.325 -8.057 -5.904 1.00 98.50 107 PHE A O 1
ATOM 873 N N . VAL A 1 108 ? -6.515 -8.387 -8.125 1.00 98.19 108 VAL A N 1
ATOM 874 C CA . VAL A 1 108 ? -6.563 -9.849 -8.091 1.00 98.19 108 VAL A CA 1
ATOM 875 C C . VAL A 1 108 ? -5.509 -10.364 -9.074 1.00 98.19 108 VAL A C 1
ATOM 877 O O . VAL A 1 108 ? -5.583 -10.009 -10.250 1.00 98.19 108 VAL A O 1
ATOM 880 N N . PRO A 1 109 ? -4.526 -11.175 -8.638 1.00 97.88 109 PRO A N 1
ATOM 881 C CA . PRO A 1 109 ? -3.530 -11.736 -9.547 1.00 97.88 109 PRO A CA 1
ATOM 882 C C . PRO A 1 109 ? -4.177 -12.474 -10.725 1.00 97.88 109 PRO A C 1
ATOM 884 O O . PRO A 1 109 ? -5.133 -13.229 -10.542 1.00 97.88 109 PRO A O 1
ATOM 887 N N . GLY A 1 110 ? -3.648 -12.270 -11.930 1.00 98.12 110 GLY A N 1
ATOM 888 C CA . GLY A 1 110 ? -4.181 -12.840 -13.169 1.00 98.12 110 GLY A CA 1
ATOM 889 C C . GLY A 1 110 ? -5.368 -12.080 -13.769 1.00 98.12 110 GLY A C 1
ATOM 890 O O . GLY A 1 110 ? -5.848 -12.473 -14.829 1.00 98.12 110 GLY A O 1
ATOM 891 N N . MET A 1 111 ? -5.840 -11.008 -13.125 1.00 98.38 111 MET A N 1
ATOM 892 C CA . MET A 1 111 ? -6.919 -10.155 -13.629 1.00 98.38 111 MET A CA 1
ATOM 893 C C . MET A 1 111 ? -6.382 -8.775 -14.026 1.00 98.38 111 MET A C 1
ATOM 895 O O . MET A 1 111 ? -5.362 -8.344 -13.481 1.00 98.38 111 MET A O 1
ATOM 899 N N . PRO A 1 112 ? -7.070 -8.050 -14.928 1.00 97.88 112 PRO A N 1
ATOM 900 C CA . PRO A 1 112 ? -6.801 -6.633 -15.144 1.00 97.88 112 PRO A CA 1
ATOM 901 C C . PRO A 1 112 ? -6.863 -5.852 -13.825 1.00 97.88 112 PRO A C 1
ATOM 903 O O . PRO A 1 112 ? -7.755 -6.089 -13.003 1.00 97.88 112 PRO A O 1
ATOM 906 N N . GLY A 1 113 ? -5.920 -4.930 -13.624 1.00 96.25 113 GLY A N 1
ATOM 907 C CA . GLY A 1 113 ? -5.945 -4.007 -12.490 1.00 96.25 113 GLY A CA 1
ATOM 908 C C . GLY A 1 113 ? -7.148 -3.055 -12.548 1.00 96.25 113 GLY A C 1
ATOM 909 O O . GLY A 1 113 ? -7.694 -2.822 -13.631 1.00 96.25 113 GLY A O 1
ATOM 910 N N . PRO A 1 114 ? -7.592 -2.492 -11.410 1.00 96.44 114 PRO A N 1
ATOM 911 C CA . PRO A 1 114 ? -8.623 -1.465 -11.421 1.00 96.44 114 PRO A CA 1
ATOM 912 C C . PRO A 1 114 ? -8.111 -0.174 -12.067 1.00 96.44 114 PRO A C 1
ATOM 914 O O . PRO A 1 114 ? -6.904 0.064 -12.191 1.00 96.44 114 PRO A O 1
ATOM 917 N N . GLU A 1 115 ? -9.052 0.702 -12.412 1.00 95.25 115 GLU A N 1
ATOM 918 C CA . GLU A 1 115 ? -8.728 2.066 -12.815 1.00 95.25 115 GLU A CA 1
ATOM 919 C C . GLU A 1 115 ? -7.882 2.754 -11.728 1.00 95.25 115 GLU A C 1
ATOM 921 O O . GLU A 1 115 ? -8.176 2.665 -10.536 1.00 95.25 115 GLU A O 1
ATOM 926 N N . GLY A 1 116 ? -6.794 3.402 -12.143 1.00 95.75 116 GLY A N 1
ATOM 927 C CA . GLY A 1 116 ? -5.854 4.064 -11.241 1.00 95.75 116 GLY A CA 1
ATOM 928 C C . GLY A 1 116 ? -4.687 3.199 -10.754 1.00 95.75 116 GLY A C 1
ATOM 929 O O . GLY A 1 116 ? -3.702 3.778 -10.299 1.00 95.75 116 GLY A O 1
ATOM 930 N N . LEU A 1 117 ? -4.706 1.863 -10.904 1.00 98.06 117 LEU A N 1
ATOM 931 C CA . LEU A 1 117 ? -3.547 1.037 -10.515 1.00 98.06 117 LEU A CA 1
ATOM 932 C C . LEU A 1 117 ? -2.300 1.392 -11.337 1.00 98.06 117 LEU A C 1
ATOM 934 O O . LEU A 1 117 ? -1.239 1.604 -10.757 1.00 98.06 117 LEU A O 1
ATOM 938 N N . GLY A 1 118 ? -2.444 1.560 -12.655 1.00 96.94 118 GLY A N 1
ATOM 939 C CA . GLY A 1 118 ? -1.349 2.018 -13.520 1.00 96.94 118 GLY A CA 1
ATOM 940 C C . GLY A 1 118 ? -0.819 3.405 -13.132 1.00 96.94 118 GLY A C 1
ATOM 941 O O . GLY A 1 118 ? 0.368 3.675 -13.233 1.00 96.94 118 GLY A O 1
ATOM 942 N N . ALA A 1 119 ? -1.654 4.294 -12.575 1.00 96.75 119 ALA A N 1
ATOM 943 C CA . ALA A 1 119 ? -1.178 5.597 -12.099 1.00 96.75 119 ALA A CA 1
ATOM 944 C C . ALA A 1 119 ? -0.218 5.465 -10.901 1.00 96.75 119 ALA A C 1
ATOM 946 O O . ALA A 1 119 ? 0.757 6.219 -10.813 1.00 96.75 119 ALA A O 1
ATOM 947 N N . ILE A 1 120 ? -0.454 4.484 -10.021 1.00 97.94 120 ILE A N 1
ATOM 948 C CA . ILE A 1 120 ? 0.493 4.117 -8.963 1.00 97.94 120 ILE A CA 1
ATOM 949 C C . ILE A 1 120 ? 1.719 3.456 -9.584 1.00 97.94 120 ILE A C 1
ATOM 951 O O . ILE A 1 120 ? 2.828 3.897 -9.319 1.00 97.94 120 ILE A O 1
ATOM 955 N N . ALA A 1 121 ? 1.526 2.438 -10.415 1.00 97.56 121 ALA A N 1
ATOM 956 C CA . ALA A 1 121 ? 2.607 1.613 -10.937 1.00 97.56 121 ALA A CA 1
ATOM 957 C C . ALA A 1 121 ? 3.568 2.355 -11.883 1.00 97.56 121 ALA A C 1
ATOM 959 O O . ALA A 1 121 ? 4.740 2.021 -11.915 1.00 97.56 121 ALA A O 1
ATOM 960 N N . GLU A 1 122 ? 3.103 3.390 -12.587 1.00 95.25 122 GLU A N 1
ATOM 961 C CA . GLU A 1 122 ? 3.896 4.128 -13.585 1.00 95.25 122 GLU A CA 1
ATOM 962 C C . GLU A 1 122 ? 4.351 5.520 -13.095 1.00 95.25 122 GLU A C 1
ATOM 964 O O . GLU A 1 122 ? 5.209 6.163 -13.697 1.00 95.25 122 GLU A O 1
ATOM 969 N N . ALA A 1 123 ? 3.739 6.089 -12.046 1.00 93.69 123 ALA A N 1
ATOM 970 C CA . ALA A 1 123 ? 4.111 7.427 -11.534 1.00 93.69 123 ALA A CA 1
ATOM 971 C C . ALA A 1 123 ? 4.130 7.572 -10.011 1.00 93.69 123 ALA A C 1
ATOM 973 O O . ALA A 1 123 ? 4.421 8.662 -9.513 1.00 93.69 123 ALA A O 1
ATOM 974 N N . GLY A 1 124 ? 3.762 6.540 -9.257 1.00 95.62 124 GLY A N 1
ATOM 975 C CA . GLY A 1 124 ? 3.517 6.679 -7.825 1.00 95.62 124 GLY A CA 1
ATOM 976 C C . GLY A 1 124 ? 2.367 7.636 -7.505 1.00 95.62 124 GLY A C 1
ATOM 977 O O . GLY A 1 124 ? 2.336 8.209 -6.418 1.00 95.62 124 GLY A O 1
ATOM 978 N N . ASN A 1 125 ? 1.437 7.851 -8.444 1.00 96.81 125 ASN A N 1
ATOM 979 C CA . ASN A 1 125 ? 0.290 8.726 -8.247 1.00 96.81 125 ASN A CA 1
ATOM 980 C C . ASN A 1 125 ? -0.889 7.940 -7.661 1.00 96.81 125 ASN A C 1
ATOM 982 O O . ASN A 1 125 ? -1.571 7.188 -8.356 1.00 96.81 125 ASN A O 1
ATOM 986 N N . THR A 1 126 ? -1.145 8.160 -6.376 1.00 98.00 126 THR A N 1
ATOM 987 C CA . THR A 1 126 ? -2.169 7.461 -5.591 1.00 98.00 126 THR A CA 1
ATOM 988 C C . THR A 1 126 ? -3.524 8.171 -5.572 1.00 98.00 126 THR A C 1
ATOM 990 O O . THR A 1 126 ? -4.501 7.580 -5.117 1.00 98.00 126 THR A O 1
ATOM 993 N N . THR A 1 127 ? -3.617 9.407 -6.077 1.00 97.31 127 THR A N 1
ATOM 994 C CA . THR A 1 127 ? -4.758 10.313 -5.849 1.00 97.31 127 THR A CA 1
ATOM 995 C C . THR A 1 127 ? -6.104 9.720 -6.262 1.00 97.31 127 THR A C 1
ATOM 997 O O . THR A 1 127 ? -7.092 9.866 -5.546 1.00 97.31 127 THR A O 1
ATOM 1000 N N . MET A 1 128 ? -6.168 9.040 -7.410 1.00 97.38 128 MET A N 1
ATOM 1001 C CA . MET A 1 128 ? -7.423 8.452 -7.889 1.00 97.38 128 MET A CA 1
ATOM 1002 C C . MET A 1 128 ? -7.911 7.335 -6.961 1.00 97.38 128 MET A C 1
ATOM 1004 O O . MET A 1 128 ? -9.070 7.345 -6.554 1.00 97.38 128 MET A O 1
ATOM 1008 N N . LEU A 1 129 ? -7.035 6.390 -6.617 1.00 98.00 129 LEU A N 1
ATOM 1009 C CA . LEU A 1 129 ? -7.400 5.255 -5.771 1.00 98.00 129 LEU A CA 1
ATOM 1010 C C . LEU A 1 129 ? -7.659 5.686 -4.326 1.00 98.00 129 LEU A C 1
ATOM 1012 O O . LEU A 1 129 ? -8.594 5.180 -3.715 1.00 98.00 129 LEU A O 1
ATOM 1016 N N . GLU A 1 130 ? -6.904 6.656 -3.805 1.00 97.81 130 GLU A N 1
ATOM 1017 C CA . GLU A 1 130 ? -7.196 7.284 -2.513 1.00 97.81 130 GLU A CA 1
ATOM 1018 C C . GLU A 1 130 ? -8.622 7.845 -2.499 1.00 97.81 130 GLU A C 1
ATOM 1020 O O . GLU A 1 130 ? -9.408 7.516 -1.616 1.00 97.81 130 GLU A O 1
ATOM 1025 N N . HIS A 1 131 ? -8.993 8.627 -3.517 1.00 97.56 131 HIS A N 1
ATOM 1026 C CA . HIS A 1 131 ? -10.335 9.191 -3.613 1.00 97.56 131 HIS A CA 1
ATOM 1027 C C . HIS A 1 131 ? -11.411 8.097 -3.704 1.00 97.56 131 HIS A C 1
ATOM 1029 O O . HIS A 1 131 ? -12.410 8.167 -2.990 1.00 97.56 131 HIS A O 1
ATOM 1035 N N . VAL A 1 132 ? -11.209 7.065 -4.534 1.00 97.31 132 VAL A N 1
ATOM 1036 C CA . VAL A 1 132 ? -12.148 5.934 -4.665 1.00 97.31 132 VAL A CA 1
ATOM 1037 C C . VAL A 1 132 ? -12.373 5.240 -3.322 1.00 97.31 132 VAL A C 1
ATOM 1039 O O . VAL A 1 132 ? -13.524 5.046 -2.937 1.00 97.31 132 VAL A O 1
ATOM 1042 N N . TYR A 1 133 ? -11.305 4.918 -2.591 1.00 98.25 133 TYR A N 1
ATOM 1043 C CA . TYR A 1 133 ? -11.423 4.276 -1.283 1.00 98.25 133 TYR A CA 1
ATOM 1044 C C . TYR A 1 133 ? -12.028 5.200 -0.221 1.00 98.25 133 TYR A C 1
ATOM 1046 O O . TYR A 1 133 ? -12.792 4.726 0.611 1.00 98.25 133 TYR A O 1
ATOM 1054 N N . SER A 1 134 ? -11.777 6.512 -0.278 1.00 97.19 134 SER A N 1
ATOM 1055 C CA . SER A 1 134 ? -12.356 7.481 0.667 1.00 97.19 134 SER A CA 1
ATOM 1056 C C . SER A 1 134 ? -13.890 7.561 0.618 1.00 97.19 134 SER A C 1
ATOM 1058 O O . SER A 1 134 ? -14.514 8.036 1.565 1.00 97.19 134 SER A O 1
ATOM 1060 N N . MET A 1 135 ? -14.494 7.110 -0.487 1.00 97.44 135 MET A N 1
ATOM 1061 C CA . MET A 1 135 ? -15.942 7.104 -0.711 1.00 97.44 135 MET A CA 1
ATOM 1062 C C . MET A 1 135 ? -16.611 5.761 -0.375 1.00 97.44 135 MET A C 1
ATOM 1064 O O . MET A 1 135 ? -17.829 5.652 -0.517 1.00 97.44 135 MET A O 1
ATOM 1068 N N . ASP A 1 136 ? -15.851 4.734 0.015 1.00 97.56 136 ASP A N 1
ATOM 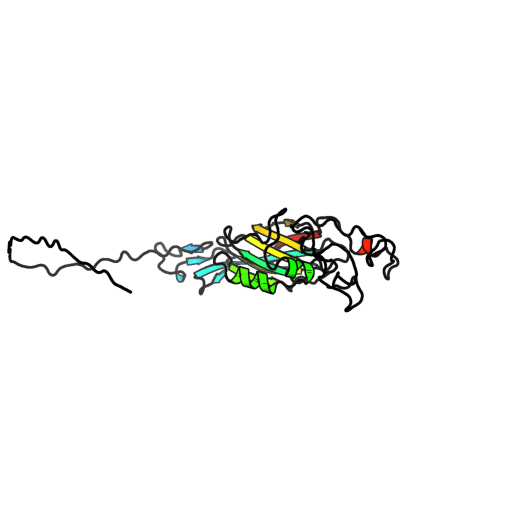1069 C CA . ASP A 1 136 ? -16.389 3.416 0.361 1.00 97.56 136 ASP A CA 1
ATOM 1070 C C . ASP A 1 136 ? -16.676 3.333 1.867 1.00 97.56 136 ASP A C 1
ATOM 1072 O O . ASP A 1 136 ? -15.769 3.437 2.690 1.00 97.56 136 ASP A O 1
ATOM 1076 N N . ASP A 1 137 ? -17.933 3.069 2.237 1.00 96.81 137 ASP A N 1
ATOM 1077 C CA . ASP A 1 137 ? -18.365 2.893 3.634 1.00 96.81 137 ASP A CA 1
ATOM 1078 C C . ASP A 1 137 ? -17.649 1.727 4.351 1.00 96.81 137 ASP A C 1
ATOM 1080 O O . ASP A 1 137 ? -17.707 1.599 5.574 1.00 96.81 137 ASP A O 1
ATOM 1084 N N . ASN A 1 138 ? -16.976 0.851 3.602 1.00 98.00 138 ASN A N 1
ATOM 1085 C CA . ASN A 1 138 ? -16.178 -0.254 4.126 1.00 98.00 138 ASN A CA 1
ATOM 1086 C C . ASN A 1 138 ? -14.720 0.118 4.432 1.00 98.00 138 ASN A C 1
ATOM 1088 O O . ASN A 1 138 ? -13.954 -0.732 4.908 1.00 98.00 138 ASN A O 1
ATOM 1092 N N . VAL A 1 139 ? -14.338 1.368 4.181 1.00 98.25 139 VAL A N 1
ATOM 1093 C CA . VAL A 1 139 ? -13.014 1.931 4.437 1.00 98.25 139 VAL A CA 1
ATOM 1094 C C . VAL A 1 139 ? -13.098 2.895 5.617 1.00 98.25 139 VAL A C 1
ATOM 1096 O O . VAL A 1 139 ? -13.927 3.796 5.661 1.00 98.25 139 VAL A O 1
ATOM 1099 N N . LEU A 1 140 ? -12.210 2.710 6.591 1.00 96.88 140 LEU A N 1
ATOM 1100 C CA . LEU A 1 140 ? -12.085 3.604 7.740 1.00 96.88 140 LEU A CA 1
ATOM 1101 C C . LEU A 1 140 ? -11.340 4.891 7.375 1.00 96.88 140 LEU A C 1
ATOM 1103 O O . LEU A 1 140 ? -11.715 5.986 7.805 1.00 96.88 140 LEU A O 1
ATOM 1107 N N . GLU A 1 141 ? -10.246 4.735 6.634 1.00 96.69 141 GLU A N 1
ATOM 1108 C CA . GLU A 1 141 ? -9.421 5.827 6.135 1.00 96.69 141 GLU A CA 1
ATOM 1109 C C . GLU A 1 141 ? -8.602 5.382 4.922 1.00 96.69 141 GLU A C 1
ATOM 1111 O O . GLU A 1 141 ? -8.184 4.224 4.819 1.00 96.69 141 GLU A O 1
ATOM 1116 N N . SER A 1 142 ? -8.349 6.330 4.024 1.00 98.06 142 SER A N 1
ATOM 1117 C CA . SER A 1 142 ? -7.414 6.199 2.912 1.00 98.06 142 SER A CA 1
ATOM 1118 C C . SER A 1 142 ? -6.576 7.465 2.806 1.00 98.06 142 SER A C 1
ATOM 1120 O O . SER A 1 142 ? -7.128 8.563 2.859 1.00 98.06 142 SER A O 1
ATOM 1122 N N . PHE A 1 143 ? -5.260 7.328 2.679 1.00 97.94 143 PHE A N 1
ATOM 1123 C CA . PHE A 1 143 ? -4.339 8.464 2.640 1.00 97.94 143 PHE A CA 1
ATOM 1124 C C . PHE A 1 143 ? -3.010 8.089 1.971 1.00 97.94 143 PHE A C 1
ATOM 1126 O O . PHE A 1 143 ? -2.764 6.928 1.635 1.00 97.94 143 PHE A O 1
ATOM 1133 N N . VAL A 1 144 ? -2.133 9.081 1.795 1.00 97.38 144 VAL A N 1
ATOM 1134 C CA . VAL A 1 144 ? -0.780 8.889 1.257 1.00 97.38 144 VAL A CA 1
ATOM 1135 C C . VAL A 1 144 ? 0.247 8.778 2.387 1.00 97.38 144 VAL A C 1
ATOM 1137 O O . VAL A 1 144 ? 0.483 9.729 3.130 1.00 97.38 144 VAL A O 1
ATOM 1140 N N . GLY A 1 145 ? 0.892 7.620 2.505 1.00 93.12 145 GLY A N 1
ATOM 1141 C CA . GLY A 1 145 ? 1.983 7.359 3.437 1.00 93.12 145 GLY A CA 1
ATOM 1142 C C . GLY A 1 145 ? 3.315 7.903 2.920 1.00 93.12 145 GLY A C 1
ATOM 1143 O O . GLY A 1 145 ? 3.978 7.267 2.102 1.00 93.12 145 GLY A O 1
ATOM 1144 N N . THR A 1 146 ? 3.733 9.066 3.423 1.00 90.50 146 THR A N 1
ATOM 1145 C CA . THR A 1 146 ? 4.981 9.749 3.019 1.00 90.50 146 THR A CA 1
ATOM 1146 C C . THR A 1 146 ? 6.172 9.483 3.943 1.00 90.50 146 THR A C 1
ATOM 1148 O O . THR A 1 146 ? 7.286 9.907 3.649 1.00 90.50 146 THR A O 1
ATOM 1151 N N . ASN A 1 147 ? 5.953 8.796 5.066 1.00 84.25 147 ASN A N 1
ATOM 1152 C CA . ASN A 1 147 ? 6.972 8.538 6.091 1.00 84.25 147 ASN A CA 1
ATOM 1153 C C . ASN A 1 147 ? 7.849 7.307 5.792 1.00 84.25 147 ASN A C 1
ATOM 1155 O O . ASN A 1 147 ? 8.666 6.916 6.624 1.00 84.25 147 ASN A O 1
ATOM 1159 N N . VAL A 1 148 ? 7.700 6.707 4.607 1.00 85.00 148 VAL A N 1
ATOM 1160 C CA . VAL A 1 148 ? 8.615 5.692 4.075 1.00 85.00 148 VAL A CA 1
ATOM 1161 C C . VAL A 1 148 ? 9.544 6.384 3.079 1.00 85.00 148 VAL A C 1
ATOM 1163 O O . VAL A 1 148 ? 9.103 6.724 1.980 1.00 85.00 148 VAL A O 1
ATOM 1166 N N . PRO A 1 149 ? 10.809 6.668 3.447 1.00 81.75 149 PRO A N 1
ATOM 1167 C CA . PRO A 1 149 ? 11.742 7.293 2.524 1.00 81.75 149 PRO A CA 1
ATOM 1168 C C . PRO A 1 149 ? 11.997 6.362 1.339 1.00 81.75 149 PRO A C 1
ATOM 1170 O O . PRO A 1 149 ? 12.138 5.157 1.520 1.00 81.75 149 PRO A O 1
ATOM 1173 N N . ALA A 1 150 ? 12.135 6.923 0.137 1.00 79.06 150 ALA A N 1
ATOM 1174 C CA . ALA A 1 150 ? 12.160 6.133 -1.094 1.00 79.06 150 ALA A CA 1
ATOM 1175 C C . ALA A 1 150 ? 13.198 4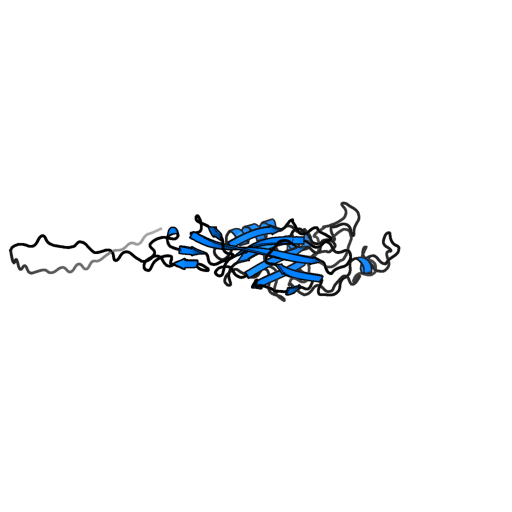.988 -1.093 1.00 79.06 150 ALA A C 1
ATOM 1177 O O . ALA A 1 150 ? 12.899 3.897 -1.559 1.00 79.06 150 ALA A O 1
ATOM 1178 N N . ASN A 1 151 ? 14.391 5.206 -0.523 1.00 77.69 151 ASN A N 1
ATOM 1179 C CA . ASN A 1 151 ? 15.494 4.231 -0.475 1.00 77.69 151 ASN A CA 1
ATOM 1180 C C . ASN A 1 151 ? 15.809 3.721 0.942 1.00 77.69 151 ASN A C 1
ATOM 1182 O O . ASN A 1 151 ? 16.948 3.344 1.220 1.00 77.69 151 ASN A O 1
ATOM 1186 N N . ALA A 1 152 ? 14.858 3.786 1.872 1.00 77.75 152 ALA A N 1
ATOM 1187 C CA . ALA A 1 152 ? 15.095 3.358 3.244 1.00 77.75 152 ALA A CA 1
ATOM 1188 C C . ALA A 1 152 ? 13.860 2.700 3.854 1.00 77.75 152 ALA A C 1
ATOM 1190 O O . ALA A 1 152 ? 12.769 2.701 3.289 1.00 77.75 152 ALA A O 1
ATOM 1191 N N . ASN A 1 153 ? 14.053 2.155 5.048 1.00 88.81 153 ASN A N 1
ATOM 1192 C CA . ASN A 1 153 ? 12.950 1.672 5.857 1.00 88.81 153 ASN A CA 1
ATOM 1193 C C . ASN A 1 153 ? 12.199 2.866 6.445 1.00 88.81 153 ASN A C 1
ATOM 1195 O O . ASN A 1 153 ? 12.793 3.906 6.744 1.00 88.81 153 ASN A O 1
ATOM 1199 N N . GLY A 1 154 ? 10.902 2.702 6.653 1.00 91.38 154 GLY A N 1
ATOM 1200 C CA . GLY A 1 154 ? 10.094 3.710 7.318 1.00 91.38 154 GLY A CA 1
ATOM 1201 C C . GLY A 1 154 ? 8.850 3.116 7.939 1.00 91.38 154 GLY A C 1
ATOM 1202 O O . GLY A 1 154 ? 8.592 1.916 7.837 1.00 91.38 154 GLY A O 1
ATOM 1203 N N . THR A 1 155 ? 8.092 3.967 8.612 1.00 93.94 155 THR A N 1
ATOM 1204 C CA . THR A 1 155 ? 6.901 3.562 9.350 1.00 93.94 155 THR A CA 1
ATOM 1205 C C . THR A 1 155 ? 5.674 4.283 8.817 1.00 93.94 155 THR A C 1
ATOM 1207 O O . THR A 1 155 ? 5.703 5.477 8.522 1.00 93.94 155 THR A O 1
ATOM 1210 N N . ILE A 1 156 ? 4.579 3.543 8.683 1.00 95.25 156 ILE A N 1
ATOM 1211 C CA . ILE A 1 156 ? 3.256 4.069 8.363 1.00 95.25 156 ILE A CA 1
ATOM 1212 C C . ILE A 1 156 ? 2.415 3.938 9.627 1.00 95.25 156 ILE A C 1
ATOM 1214 O O . ILE A 1 156 ? 2.197 2.833 10.123 1.00 95.25 156 ILE A O 1
ATOM 1218 N N . GLU A 1 157 ? 1.971 5.068 10.159 1.00 94.88 157 GLU A N 1
ATOM 1219 C CA . GLU A 1 157 ? 1.018 5.113 11.263 1.00 94.88 157 GLU A CA 1
ATOM 1220 C C . GLU A 1 157 ? -0.394 4.904 10.717 1.00 94.88 157 GLU A C 1
ATOM 1222 O O . GLU A 1 157 ? -0.777 5.553 9.747 1.00 94.88 157 GLU A O 1
ATOM 1227 N N . ILE A 1 158 ? -1.159 4.008 11.334 1.00 95.25 158 ILE A N 1
ATOM 1228 C CA . ILE A 1 158 ? -2.560 3.765 10.980 1.00 95.25 158 ILE A CA 1
ATOM 1229 C C . ILE A 1 158 ? -3.422 3.686 12.236 1.00 95.25 158 ILE A C 1
ATOM 1231 O O . ILE A 1 158 ? -2.972 3.211 13.287 1.00 95.25 158 ILE A O 1
ATOM 1235 N N . ARG A 1 159 ? -4.690 4.082 12.119 1.00 94.25 159 ARG A N 1
ATOM 1236 C CA . ARG A 1 159 ? -5.700 3.858 13.156 1.00 94.25 159 ARG A CA 1
ATOM 1237 C C . ARG A 1 159 ? -6.607 2.720 12.722 1.00 94.25 159 ARG A C 1
ATOM 1239 O O . ARG A 1 159 ? -7.101 2.695 11.607 1.00 94.25 159 ARG A O 1
ATOM 1246 N N . MET A 1 160 ? -6.856 1.765 13.613 1.00 94.06 160 MET A N 1
ATOM 1247 C CA . MET A 1 160 ? -7.704 0.611 13.301 1.00 94.06 160 MET A CA 1
ATOM 1248 C C . MET A 1 160 ? -8.529 0.148 14.501 1.00 94.06 160 MET A C 1
ATOM 1250 O O . MET A 1 160 ? -8.254 0.501 15.650 1.00 94.06 160 MET A O 1
ATOM 1254 N N . ASN A 1 161 ? -9.526 -0.693 14.246 1.00 94.19 161 ASN A N 1
ATOM 1255 C CA . ASN A 1 161 ? -10.274 -1.416 15.271 1.00 94.19 161 ASN A CA 1
ATOM 1256 C C . ASN A 1 161 ? -10.681 -2.808 14.750 1.00 94.19 161 ASN A C 1
ATOM 1258 O O . ASN A 1 161 ? -10.207 -3.246 13.704 1.00 94.19 161 ASN A O 1
ATOM 1262 N N . SER A 1 162 ? -11.516 -3.536 15.492 1.00 93.69 162 SER A N 1
ATOM 1263 C CA . SER A 1 162 ? -11.976 -4.865 15.053 1.00 93.69 162 SER A CA 1
ATOM 1264 C C . SER A 1 162 ? -13.040 -4.848 13.950 1.00 93.69 162 SER A C 1
ATOM 1266 O O . SER A 1 162 ? -13.216 -5.877 13.301 1.00 93.69 162 SER A O 1
ATOM 1268 N N . ASP A 1 163 ? -13.682 -3.707 13.685 1.00 94.69 163 ASP A N 1
ATOM 1269 C CA . ASP A 1 163 ? -14.591 -3.546 12.543 1.00 94.69 163 ASP A CA 1
ATOM 1270 C C . ASP A 1 163 ? -13.809 -3.356 11.230 1.00 94.69 163 ASP A C 1
ATOM 1272 O O . ASP A 1 163 ? -14.228 -3.852 10.186 1.00 94.69 163 ASP A O 1
ATOM 1276 N N . TYR A 1 164 ? -12.631 -2.719 11.295 1.00 96.81 164 TYR A N 1
ATOM 1277 C CA . TYR A 1 164 ? -11.718 -2.482 10.167 1.00 96.81 164 TYR A CA 1
ATOM 1278 C C . TYR A 1 164 ? -10.334 -3.114 10.418 1.00 96.81 164 TYR A C 1
ATOM 1280 O O . TYR A 1 164 ? -9.361 -2.406 10.698 1.00 96.81 164 TYR A O 1
ATOM 1288 N N . PRO A 1 165 ? -10.222 -4.458 10.377 1.00 96.12 165 PRO A N 1
ATOM 1289 C CA . PRO A 1 165 ? -9.003 -5.160 10.768 1.00 96.12 165 PRO A CA 1
ATOM 1290 C C . PRO A 1 165 ? -7.957 -5.289 9.649 1.00 96.12 165 PRO A C 1
ATOM 1292 O O . PRO A 1 165 ? -6.876 -5.829 9.907 1.00 96.12 165 PRO A O 1
ATOM 1295 N N . LEU A 1 166 ? -8.278 -4.877 8.416 1.00 98.06 166 LEU A N 1
ATOM 1296 C CA . LEU A 1 166 ? -7.444 -5.095 7.236 1.00 98.06 166 LEU A CA 1
ATOM 1297 C C . LEU A 1 166 ? -6.747 -3.817 6.790 1.00 98.06 166 LEU A C 1
ATOM 1299 O O . LEU A 1 166 ? -7.292 -2.720 6.909 1.00 98.06 166 LEU A O 1
ATOM 1303 N N . VAL A 1 167 ? -5.565 -3.986 6.206 1.00 98.19 167 VAL A N 1
ATOM 1304 C CA . VAL A 1 167 ? -4.826 -2.895 5.578 1.00 98.19 167 VAL A CA 1
ATOM 1305 C C . VAL A 1 167 ? -4.406 -3.278 4.173 1.00 98.19 167 VAL A C 1
ATOM 1307 O O . VAL A 1 167 ? -3.888 -4.375 3.941 1.00 98.19 167 VAL A O 1
ATOM 1310 N N . THR A 1 168 ? -4.595 -2.338 3.255 1.00 98.62 168 THR A N 1
ATOM 1311 C CA . THR A 1 168 ? -3.967 -2.342 1.943 1.00 98.62 168 THR A CA 1
ATOM 1312 C C . THR A 1 168 ? -2.943 -1.218 1.873 1.00 98.62 168 THR A C 1
ATOM 1314 O O . THR A 1 168 ? -3.289 -0.069 2.137 1.00 98.62 168 THR A O 1
ATOM 1317 N N . ILE A 1 169 ? -1.697 -1.532 1.513 1.00 98.44 169 ILE A N 1
ATOM 1318 C CA . ILE A 1 169 ? -0.712 -0.516 1.118 1.00 98.44 169 ILE A CA 1
ATOM 1319 C C . ILE A 1 169 ? -0.183 -0.828 -0.273 1.00 98.44 169 ILE A C 1
ATOM 1321 O O . ILE A 1 169 ? -0.029 -2.005 -0.592 1.00 98.44 169 ILE A O 1
ATOM 1325 N N . ALA A 1 170 ? 0.116 0.189 -1.079 1.00 98.56 170 ALA A N 1
ATOM 1326 C CA . ALA A 1 170 ? 0.758 -0.002 -2.377 1.00 98.56 170 ALA A CA 1
ATOM 1327 C C . ALA A 1 170 ? 1.636 1.181 -2.785 1.00 98.56 170 ALA A C 1
ATOM 1329 O O . ALA A 1 170 ? 1.269 2.327 -2.543 1.00 98.56 170 ALA A O 1
ATOM 1330 N N . ALA A 1 171 ? 2.768 0.910 -3.428 1.00 98.19 171 ALA A N 1
ATOM 1331 C CA . ALA A 1 171 ? 3.683 1.930 -3.934 1.00 98.19 171 ALA A CA 1
ATOM 1332 C C . ALA A 1 171 ? 4.331 1.487 -5.245 1.00 98.19 171 ALA A C 1
ATOM 1334 O O . ALA A 1 171 ? 4.513 0.294 -5.477 1.00 98.19 171 ALA A O 1
ATOM 1335 N N . MET A 1 172 ? 4.718 2.458 -6.067 1.00 97.31 172 MET A N 1
ATOM 1336 C CA . MET A 1 172 ? 5.519 2.241 -7.266 1.00 97.31 172 MET A CA 1
ATOM 1337 C C . MET A 1 172 ? 6.900 1.698 -6.906 1.00 97.31 172 MET A C 1
ATOM 1339 O O . MET A 1 172 ? 7.534 2.228 -5.992 1.00 97.31 172 MET A O 1
ATOM 1343 N N . CYS A 1 173 ? 7.422 0.756 -7.687 1.00 95.69 173 CYS A N 1
ATOM 1344 C CA . CYS A 1 173 ? 8.864 0.555 -7.784 1.00 95.69 173 CYS A CA 1
ATOM 1345 C C . CYS A 1 173 ? 9.399 1.615 -8.766 1.00 95.69 173 CYS A C 1
ATOM 1347 O O . CYS A 1 173 ? 9.262 1.484 -9.974 1.00 95.69 173 CYS A O 1
ATOM 1349 N N . VAL A 1 174 ? 10.012 2.684 -8.259 1.00 93.38 174 VAL A N 1
ATOM 1350 C CA . VAL A 1 174 ? 10.251 3.926 -9.019 1.00 93.38 174 VAL A CA 1
ATOM 1351 C C . VAL A 1 174 ? 11.103 3.745 -10.280 1.00 93.38 174 VAL A C 1
ATOM 1353 O O . VAL A 1 174 ? 10.777 4.324 -11.305 1.00 93.38 174 VAL A O 1
ATOM 1356 N N . ASN A 1 175 ? 12.172 2.955 -10.230 1.00 91.38 175 ASN A N 1
ATOM 1357 C CA . ASN A 1 175 ? 13.005 2.673 -11.401 1.00 91.38 175 ASN A CA 1
ATOM 1358 C C . ASN A 1 175 ? 12.397 1.544 -12.250 1.00 91.38 175 ASN A C 1
ATOM 1360 O O . ASN A 1 175 ? 13.049 0.535 -12.451 1.00 91.38 175 ASN A O 1
ATOM 1364 N N . SER A 1 176 ? 11.138 1.640 -12.674 1.00 91.81 176 SER A N 1
ATOM 1365 C CA . SER A 1 176 ? 10.506 0.641 -13.553 1.00 91.81 176 SER A CA 1
ATOM 1366 C C . SER A 1 176 ? 9.436 1.271 -14.448 1.00 91.81 176 SER A C 1
ATOM 1368 O O . SER A 1 176 ? 9.057 2.416 -14.216 1.00 91.81 176 SER A O 1
ATOM 1370 N N . ASN A 1 177 ? 8.954 0.528 -15.448 1.00 93.06 177 ASN A N 1
ATOM 1371 C CA . ASN A 1 177 ? 7.816 0.933 -16.274 1.00 93.06 177 ASN A CA 1
ATOM 1372 C C . ASN A 1 177 ? 6.522 0.937 -15.439 1.00 93.06 177 ASN A C 1
ATOM 1374 O O . ASN A 1 177 ? 5.977 1.999 -15.158 1.00 93.06 177 ASN A O 1
ATOM 1378 N N . ASP A 1 178 ? 6.080 -0.235 -14.972 1.00 95.25 178 ASP A N 1
ATOM 1379 C CA . ASP A 1 178 ? 4.823 -0.402 -14.234 1.00 95.25 178 ASP A CA 1
ATOM 1380 C C . ASP A 1 178 ? 4.911 -1.425 -13.078 1.00 95.25 178 ASP A C 1
ATOM 1382 O O . ASP A 1 178 ? 3.951 -2.138 -12.753 1.00 95.25 178 ASP A O 1
ATOM 1386 N N . CYS A 1 179 ? 6.057 -1.473 -12.390 1.00 96.38 179 CYS A N 1
ATOM 1387 C CA . CYS A 1 179 ? 6.188 -2.254 -11.163 1.00 96.38 179 CYS A CA 1
ATOM 1388 C C . CYS A 1 179 ? 5.549 -1.539 -9.972 1.00 96.38 179 CYS A C 1
ATOM 1390 O O . CYS A 1 179 ? 5.734 -0.341 -9.734 1.00 96.38 179 CYS A O 1
ATOM 1392 N N . PHE A 1 180 ? 4.892 -2.318 -9.120 1.00 98.25 180 PHE A N 1
ATOM 1393 C CA . PHE A 1 180 ? 4.451 -1.878 -7.807 1.00 98.25 180 PHE A CA 1
ATOM 1394 C C . PHE A 1 180 ? 4.643 -2.964 -6.747 1.00 98.25 180 PHE A C 1
ATOM 1396 O O . PHE A 1 180 ? 4.726 -4.156 -7.028 1.00 98.25 180 PHE A O 1
ATOM 1403 N N . VAL A 1 181 ? 4.691 -2.555 -5.487 1.00 98.19 181 VAL A N 1
ATOM 1404 C CA . VAL A 1 181 ? 4.641 -3.447 -4.323 1.00 98.19 181 VAL A CA 1
ATOM 1405 C C . VAL A 1 181 ? 3.337 -3.223 -3.594 1.00 98.19 181 VAL A C 1
ATOM 1407 O O . VAL A 1 181 ? 2.828 -2.102 -3.582 1.00 98.19 181 VAL A O 1
ATOM 1410 N N . ALA A 1 182 ? 2.786 -4.265 -2.974 1.00 98.31 182 ALA A N 1
ATOM 1411 C CA . ALA A 1 182 ? 1.553 -4.114 -2.220 1.00 98.31 182 ALA A CA 1
ATOM 1412 C C . ALA A 1 182 ? 1.387 -5.150 -1.111 1.00 98.31 182 ALA A C 1
ATOM 1414 O O . ALA A 1 182 ? 1.663 -6.324 -1.317 1.00 98.31 182 ALA A O 1
ATOM 1415 N N . LEU A 1 183 ? 0.833 -4.713 0.020 1.00 98.00 183 LEU A N 1
ATOM 1416 C CA . LEU A 1 183 ? 0.117 -5.575 0.959 1.00 98.00 183 LEU A CA 1
ATOM 1417 C C . LEU A 1 183 ? -1.364 -5.459 0.597 1.00 98.00 183 LEU A C 1
ATOM 1419 O O . LEU A 1 183 ? -1.910 -4.366 0.680 1.00 98.00 183 LEU A O 1
ATOM 1423 N N . ASN A 1 184 ? -2.018 -6.534 0.160 1.00 97.75 184 ASN A N 1
ATOM 1424 C CA . ASN A 1 184 ? -3.347 -6.446 -0.467 1.00 97.75 184 ASN A CA 1
ATOM 1425 C C . ASN A 1 184 ? -4.481 -6.910 0.473 1.00 97.75 184 ASN A C 1
ATOM 1427 O O . ASN A 1 184 ? -5.029 -8.016 0.362 1.00 97.75 184 ASN A O 1
ATOM 1431 N N . GLY A 1 185 ? -4.834 -6.052 1.430 1.00 97.56 185 GLY A N 1
ATOM 1432 C CA . GLY A 1 185 ? -5.911 -6.256 2.399 1.00 97.56 185 GLY A CA 1
ATOM 1433 C C . GLY A 1 185 ? -5.590 -7.348 3.415 1.00 97.56 185 GLY A C 1
ATOM 1434 O O . GLY A 1 185 ? -6.354 -8.310 3.543 1.00 97.56 185 GLY A O 1
ATOM 1435 N N . ALA A 1 186 ? -4.446 -7.227 4.084 1.00 97.31 186 ALA A N 1
ATOM 1436 C CA . ALA A 1 186 ? -3.972 -8.190 5.069 1.00 97.31 186 ALA A CA 1
ATOM 1437 C C . ALA A 1 186 ? -4.420 -7.817 6.493 1.00 97.31 186 ALA A C 1
ATOM 1439 O O . ALA A 1 186 ? -4.484 -6.630 6.823 1.00 97.31 186 ALA A O 1
ATOM 1440 N N . PRO A 1 187 ? -4.721 -8.803 7.356 1.00 96.25 187 PRO A N 1
ATOM 1441 C CA . PRO A 1 187 ? -5.092 -8.543 8.742 1.00 96.25 187 PRO A CA 1
ATOM 1442 C C . PRO A 1 187 ? -3.889 -8.067 9.561 1.00 96.25 187 PRO A C 1
ATOM 1444 O O . PRO A 1 187 ? -2.817 -8.661 9.498 1.00 96.25 187 PRO A O 1
ATOM 1447 N N . ILE A 1 188 ? -4.049 -7.041 10.394 1.00 92.00 188 ILE A N 1
ATOM 1448 C CA . ILE A 1 188 ? -2.945 -6.547 11.233 1.00 92.00 188 ILE A CA 1
ATOM 1449 C C . ILE A 1 188 ? -3.092 -7.024 12.682 1.00 92.00 188 ILE A C 1
ATOM 1451 O O . ILE A 1 188 ? -4.080 -6.751 13.368 1.00 92.00 188 ILE A O 1
ATOM 1455 N N . TYR A 1 189 ? -2.074 -7.733 13.172 1.00 89.12 189 TYR A N 1
ATOM 1456 C CA . TYR A 1 189 ? -1.999 -8.274 14.530 1.00 89.12 189 TYR A CA 1
ATOM 1457 C C . TYR A 1 189 ? -0.566 -8.209 15.072 1.00 89.12 189 TYR A C 1
ATOM 1459 O O . TYR A 1 189 ? 0.384 -7.993 14.323 1.00 89.12 189 TYR A O 1
ATOM 1467 N N . ASN A 1 190 ? -0.412 -8.370 16.389 1.00 85.44 190 ASN A N 1
ATOM 1468 C CA . ASN A 1 190 ? 0.896 -8.281 17.037 1.00 85.44 190 ASN A CA 1
ATOM 1469 C C . ASN A 1 190 ? 1.837 -9.386 16.527 1.00 85.44 190 ASN A C 1
ATOM 1471 O O . ASN A 1 190 ? 1.495 -10.567 16.592 1.00 85.44 190 ASN A O 1
ATOM 1475 N N . GLY A 1 191 ? 3.005 -8.993 16.017 1.00 86.44 191 GLY A N 1
ATOM 1476 C CA . GLY A 1 191 ? 3.982 -9.901 15.415 1.00 86.44 191 GLY A CA 1
ATOM 1477 C C . GLY A 1 191 ? 3.675 -10.307 13.969 1.00 86.44 191 GLY A C 1
ATOM 1478 O O . GLY A 1 191 ? 4.306 -11.233 13.461 1.00 86.44 191 GLY A O 1
ATOM 1479 N N . ALA A 1 192 ? 2.721 -9.650 13.299 1.00 92.62 192 ALA A N 1
ATOM 1480 C CA . ALA A 1 192 ? 2.485 -9.865 11.875 1.00 92.62 192 ALA A CA 1
ATOM 1481 C C . ALA A 1 192 ? 3.729 -9.485 11.051 1.00 92.62 192 ALA A C 1
ATOM 1483 O O . ALA A 1 192 ? 4.333 -8.432 11.273 1.00 92.62 192 ALA A O 1
ATOM 1484 N N . MET A 1 193 ? 4.090 -10.350 10.100 1.00 96.31 193 MET A N 1
ATOM 1485 C CA . MET A 1 193 ? 5.177 -10.149 9.140 1.00 96.31 193 MET A CA 1
ATOM 1486 C C . MET A 1 193 ? 4.726 -10.633 7.762 1.00 96.31 193 MET A C 1
ATOM 1488 O O . MET A 1 193 ? 4.287 -11.776 7.623 1.00 96.31 193 MET A O 1
ATOM 1492 N N . TYR A 1 194 ? 4.866 -9.775 6.758 1.00 97.88 194 TYR A N 1
ATOM 1493 C CA . TYR A 1 194 ? 4.447 -10.019 5.383 1.00 97.88 194 TYR A CA 1
ATOM 1494 C C . TYR A 1 194 ? 5.613 -9.777 4.434 1.00 97.88 194 TYR A C 1
ATOM 1496 O O . TYR A 1 194 ? 6.161 -8.679 4.397 1.00 97.88 194 TYR A O 1
ATOM 1504 N N . TYR A 1 195 ? 5.986 -10.809 3.681 1.00 97.81 195 TYR A N 1
ATOM 1505 C CA . TYR A 1 195 ? 6.976 -10.719 2.614 1.00 97.81 195 TYR A CA 1
ATOM 1506 C C . TYR A 1 195 ? 6.242 -10.624 1.285 1.00 97.81 195 TYR A C 1
ATOM 1508 O O . TYR A 1 195 ? 5.630 -11.599 0.850 1.00 97.81 195 TYR A O 1
ATOM 1516 N N . GLU A 1 196 ? 6.314 -9.460 0.654 1.00 97.94 196 GLU A N 1
ATOM 1517 C CA . GLU A 1 196 ? 5.586 -9.167 -0.573 1.00 97.94 196 GLU A CA 1
ATOM 1518 C C . GLU A 1 196 ? 6.533 -9.168 -1.780 1.00 97.94 196 GLU A C 1
ATOM 1520 O O . GLU A 1 196 ? 7.656 -8.639 -1.706 1.00 97.94 196 GLU A O 1
ATOM 1525 N N . PRO A 1 197 ? 6.118 -9.785 -2.899 1.00 98.00 197 PRO A N 1
ATOM 1526 C CA . PRO A 1 197 ? 6.839 -9.666 -4.149 1.00 98.00 197 PRO A CA 1
ATOM 1527 C C . PRO A 1 197 ? 6.591 -8.291 -4.783 1.00 98.00 197 PRO A C 1
ATOM 1529 O O . PRO A 1 197 ? 5.675 -7.556 -4.411 1.00 98.00 197 PRO A O 1
ATOM 1532 N N . ALA A 1 198 ? 7.397 -7.981 -5.788 1.00 97.81 198 ALA A N 1
ATOM 1533 C CA . ALA A 1 198 ? 7.038 -6.996 -6.789 1.00 97.81 198 ALA A CA 1
ATOM 1534 C C . ALA A 1 198 ? 5.937 -7.553 -7.700 1.00 97.81 198 ALA A C 1
ATOM 1536 O O . ALA A 1 198 ? 5.965 -8.722 -8.106 1.00 97.81 198 ALA A O 1
ATOM 1537 N N . TRP A 1 199 ? 5.005 -6.687 -8.056 1.00 98.38 199 TRP A N 1
ATOM 1538 C CA . TRP A 1 199 ? 3.924 -6.915 -8.996 1.00 98.38 199 TRP A CA 1
ATOM 1539 C C . TRP A 1 199 ? 4.123 -6.035 -10.220 1.00 98.38 199 TRP A C 1
ATOM 1541 O O . TRP A 1 199 ? 4.678 -4.949 -10.135 1.00 98.38 199 TRP A O 1
ATOM 1551 N N . ASP A 1 200 ? 3.667 -6.540 -11.344 1.00 97.56 200 ASP A N 1
ATOM 1552 C CA . ASP A 1 200 ? 3.596 -5.880 -12.634 1.00 97.56 200 ASP A CA 1
ATOM 1553 C C . ASP A 1 200 ? 2.122 -5.558 -12.876 1.00 97.56 200 ASP A C 1
ATOM 1555 O O . ASP A 1 200 ? 1.267 -6.436 -12.689 1.00 97.56 200 ASP A O 1
ATOM 1559 N N . ALA A 1 201 ? 1.801 -4.298 -13.169 1.00 98.06 201 ALA A N 1
ATOM 1560 C CA . ALA A 1 201 ? 0.417 -3.882 -13.372 1.00 98.06 201 ALA A CA 1
ATOM 1561 C C . ALA A 1 201 ? -0.154 -4.372 -14.713 1.00 98.06 201 ALA A C 1
ATOM 1563 O O . ALA A 1 201 ? -1.383 -4.457 -14.854 1.00 98.06 201 ALA A O 1
ATOM 1564 N N . GLY A 1 202 ? 0.715 -4.710 -15.668 1.00 96.38 202 GLY A N 1
ATOM 1565 C CA . GLY A 1 202 ? 0.378 -5.056 -17.038 1.00 96.38 202 GLY A CA 1
ATOM 1566 C C . GLY A 1 202 ? -0.217 -3.876 -17.806 1.00 96.38 202 GLY A C 1
ATOM 1567 O O . GLY A 1 202 ? -1.010 -4.095 -18.727 1.00 96.38 202 GLY A O 1
ATOM 1568 N N . THR A 1 203 ? 0.079 -2.638 -17.404 1.00 96.00 203 THR A N 1
ATOM 1569 C CA . THR A 1 203 ? -0.458 -1.419 -18.026 1.00 96.00 203 THR A CA 1
ATOM 1570 C C . THR A 1 203 ? 0.519 -0.799 -19.016 1.00 96.00 203 THR A C 1
ATOM 1572 O O . THR A 1 203 ? 0.066 -0.256 -20.027 1.00 96.00 203 THR A O 1
ATOM 1575 N N . GLU A 1 204 ? 1.824 -0.986 -18.820 1.00 92.88 204 GLU A N 1
ATOM 1576 C CA . GLU A 1 204 ? 2.882 -0.490 -19.698 1.00 92.88 204 GLU A CA 1
ATOM 1577 C C . GLU A 1 204 ? 3.771 -1.639 -20.192 1.00 92.88 204 GLU A C 1
ATOM 1579 O O . GLU A 1 204 ? 3.946 -2.651 -19.524 1.00 92.88 204 GLU A O 1
ATOM 1584 N N . MET A 1 205 ? 4.336 -1.521 -21.396 1.00 90.88 205 MET A N 1
ATOM 1585 C CA . MET A 1 205 ? 5.337 -2.490 -21.836 1.00 90.88 205 MET A CA 1
ATOM 1586 C C . MET A 1 205 ? 6.601 -2.375 -20.974 1.00 90.88 205 MET A C 1
ATOM 1588 O O . MET A 1 205 ? 7.196 -1.304 -20.882 1.00 90.88 205 MET A O 1
ATOM 1592 N N . ASN A 1 206 ? 7.071 -3.509 -20.454 1.00 88.56 206 ASN A N 1
ATOM 1593 C CA . ASN A 1 206 ? 8.355 -3.665 -19.763 1.00 88.56 206 ASN A CA 1
ATOM 1594 C C . ASN A 1 206 ? 9.557 -3.518 -20.708 1.00 88.56 206 ASN A C 1
ATOM 1596 O O . ASN A 1 206 ? 10.289 -4.471 -20.985 1.00 88.56 206 ASN A O 1
ATOM 1600 N N . ASN A 1 207 ? 9.716 -2.333 -21.287 1.00 85.69 207 ASN A N 1
ATOM 1601 C CA . ASN A 1 207 ? 10.745 -2.053 -22.273 1.00 85.69 207 ASN A CA 1
ATOM 1602 C C . ASN A 1 207 ? 12.061 -1.588 -21.648 1.00 85.69 207 ASN A C 1
ATOM 1604 O O . ASN A 1 207 ? 13.037 -1.520 -22.387 1.00 85.69 207 ASN A O 1
ATOM 1608 N N . GLU A 1 208 ? 12.089 -1.281 -20.343 1.00 85.00 208 GLU A N 1
ATOM 1609 C CA . GLU A 1 208 ? 13.277 -0.881 -19.573 1.00 85.00 208 GLU A CA 1
ATOM 1610 C C . GLU A 1 208 ? 14.051 0.295 -20.223 1.00 85.00 208 GLU A C 1
ATOM 1612 O O . GLU A 1 208 ? 15.265 0.448 -20.063 1.00 85.00 208 GLU A O 1
ATOM 1617 N N . LEU A 1 209 ? 13.355 1.134 -21.003 1.00 83.31 209 LEU A N 1
ATOM 1618 C CA . LEU A 1 209 ? 13.936 2.294 -21.680 1.00 83.31 209 LEU A CA 1
ATOM 1619 C C . LEU A 1 209 ? 14.038 3.471 -20.724 1.00 83.31 209 LEU A C 1
ATOM 1621 O O . LEU A 1 209 ? 13.060 3.810 -20.058 1.00 83.31 209 LEU A O 1
ATOM 1625 N N . CYS A 1 210 ? 15.140 4.222 -20.768 1.00 81.50 210 CYS A N 1
ATOM 1626 C CA . CYS A 1 210 ? 15.259 5.426 -19.943 1.00 81.50 210 CYS A CA 1
ATOM 1627 C C . CYS A 1 210 ? 14.327 6.572 -20.345 1.00 81.50 210 CYS A C 1
ATOM 1629 O O . CYS A 1 210 ? 14.211 7.575 -19.636 1.00 81.50 210 CYS A O 1
ATOM 1631 N N . THR A 1 211 ? 13.650 6.416 -21.481 1.00 85.00 211 THR A N 1
ATOM 1632 C CA . THR A 1 211 ? 12.556 7.284 -21.916 1.00 85.00 211 THR A CA 1
ATOM 1633 C C . THR A 1 211 ? 11.216 6.957 -21.253 1.00 85.00 211 THR A C 1
ATOM 1635 O O . THR A 1 211 ? 10.329 7.806 -21.216 1.00 85.00 211 THR A O 1
ATOM 1638 N N . HIS A 1 212 ? 11.068 5.752 -20.707 1.00 86.25 212 HIS 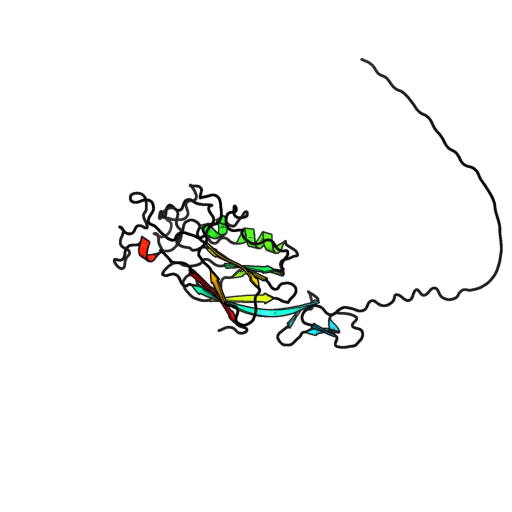A N 1
ATOM 1639 C CA . HIS A 1 212 ? 9.815 5.200 -20.189 1.00 86.25 212 HIS A CA 1
ATOM 1640 C C . HIS A 1 212 ? 9.889 4.926 -18.679 1.00 86.25 212 HIS A C 1
ATOM 1642 O O . HIS A 1 212 ? 8.932 5.169 -17.959 1.00 86.25 212 HIS A O 1
ATOM 1648 N N . VAL A 1 213 ? 11.069 4.602 -18.154 1.00 86.94 213 VAL A N 1
ATOM 1649 C CA . VAL A 1 213 ? 11.311 4.414 -16.718 1.00 86.94 213 VAL A CA 1
ATOM 1650 C C . VAL A 1 213 ? 11.555 5.763 -16.016 1.00 86.94 213 VAL A C 1
ATOM 1652 O O . VAL A 1 213 ? 12.434 6.518 -16.444 1.00 86.94 213 VAL A O 1
ATOM 1655 N N . PRO A 1 214 ? 10.820 6.117 -14.942 1.00 87.12 214 PRO A N 1
ATOM 1656 C CA . PRO A 1 214 ? 11.140 7.270 -14.115 1.00 87.12 214 PRO A CA 1
ATOM 1657 C C . PRO A 1 214 ? 12.248 6.956 -13.099 1.00 87.12 214 PRO A C 1
ATOM 1659 O O . PRO A 1 214 ? 12.745 5.842 -12.980 1.00 87.12 214 PRO A O 1
ATOM 1662 N N . GLY A 1 215 ? 12.626 7.972 -12.322 1.00 81.00 215 GLY A N 1
ATOM 1663 C CA . GLY A 1 215 ? 13.530 7.787 -11.192 1.00 81.00 215 GLY A CA 1
ATOM 1664 C C . GLY A 1 215 ? 15.015 7.959 -11.505 1.00 81.00 215 GLY A C 1
ATOM 1665 O O . GLY A 1 215 ? 15.395 8.306 -12.622 1.00 81.00 215 GLY A O 1
ATOM 1666 N N . PRO A 1 216 ? 15.871 7.785 -10.482 1.00 80.62 216 PRO A N 1
ATOM 1667 C CA . PRO A 1 216 ? 17.303 8.049 -10.586 1.00 80.62 216 PRO A CA 1
ATOM 1668 C C . PRO A 1 216 ? 18.080 7.038 -11.435 1.00 80.62 216 PRO A C 1
ATOM 1670 O O . PRO A 1 216 ? 19.265 7.272 -11.660 1.00 80.62 216 PRO A O 1
ATOM 1673 N N . ALA A 1 217 ? 17.470 5.929 -11.872 1.00 80.00 217 ALA A N 1
ATOM 1674 C CA . ALA A 1 217 ? 18.126 5.003 -12.799 1.00 80.00 217 ALA A CA 1
ATOM 1675 C C . ALA A 1 217 ? 18.463 5.654 -14.145 1.00 80.00 217 ALA A C 1
ATOM 1677 O O . ALA A 1 217 ? 19.431 5.272 -14.795 1.00 80.00 217 ALA A O 1
ATOM 1678 N N . CYS A 1 218 ? 17.699 6.677 -14.524 1.00 78.94 218 CYS A N 1
ATOM 1679 C CA . CYS A 1 218 ? 17.833 7.369 -15.792 1.00 78.94 218 CYS A CA 1
ATOM 1680 C C . CYS A 1 218 ? 18.187 8.842 -15.597 1.00 78.94 218 CYS A C 1
ATOM 1682 O O . CYS A 1 218 ? 18.049 9.417 -14.512 1.00 78.94 218 CYS A O 1
ATOM 1684 N N . ALA A 1 219 ? 18.677 9.473 -16.665 1.00 73.25 219 ALA A N 1
ATOM 1685 C CA . ALA A 1 219 ? 19.022 10.884 -16.624 1.00 73.25 219 ALA A CA 1
ATOM 1686 C C . ALA A 1 219 ? 17.798 11.741 -16.247 1.00 73.25 219 ALA A C 1
ATOM 1688 O O . ALA A 1 219 ? 16.661 11.486 -16.645 1.00 73.25 219 ALA A O 1
ATOM 1689 N N . ALA A 1 220 ? 18.028 12.791 -15.459 1.00 71.50 220 ALA A N 1
ATOM 1690 C CA . ALA A 1 220 ? 16.943 13.644 -14.994 1.00 71.50 220 ALA A CA 1
ATOM 1691 C C . ALA A 1 220 ? 16.143 14.225 -16.176 1.00 71.50 220 ALA A C 1
ATOM 1693 O O . ALA A 1 220 ? 16.710 14.829 -17.087 1.00 71.50 220 ALA A O 1
ATOM 1694 N N . GLY A 1 221 ? 14.817 14.074 -16.128 1.00 68.31 221 GLY A N 1
ATOM 1695 C CA . GLY A 1 221 ? 13.902 14.614 -17.136 1.00 68.31 221 GLY A CA 1
ATOM 1696 C C . GLY A 1 221 ? 13.763 13.783 -18.413 1.00 68.31 221 GLY A C 1
ATOM 1697 O O . GLY A 1 221 ? 13.143 14.274 -19.353 1.00 68.31 221 GLY A O 1
ATOM 1698 N N . THR A 1 222 ? 14.308 12.561 -18.468 1.00 66.62 222 THR A N 1
ATOM 1699 C CA . THR A 1 222 ? 14.180 11.700 -19.655 1.00 66.62 222 THR A CA 1
ATOM 1700 C C . THR A 1 222 ? 13.018 10.709 -19.601 1.00 66.62 222 THR A C 1
ATOM 1702 O O . THR A 1 222 ? 12.589 10.291 -20.665 1.00 66.62 222 THR A O 1
ATOM 1705 N N . GLY A 1 223 ? 12.502 10.350 -18.419 1.00 69.00 223 GLY A N 1
ATOM 1706 C CA . GLY A 1 223 ? 11.623 9.181 -18.232 1.00 69.00 223 GLY A CA 1
ATOM 1707 C C . GLY A 1 223 ? 10.106 9.425 -18.173 1.00 69.00 223 GLY A C 1
ATOM 1708 O O . GLY A 1 223 ? 9.646 10.565 -18.091 1.00 69.00 223 GLY A O 1
ATOM 1709 N N . ASN A 1 224 ? 9.348 8.319 -18.104 1.00 81.19 224 ASN A N 1
ATOM 1710 C CA . ASN A 1 224 ? 7.880 8.220 -17.956 1.00 81.19 224 ASN A CA 1
ATOM 1711 C C . ASN A 1 224 ? 7.034 8.528 -19.209 1.00 81.19 224 ASN A C 1
ATOM 1713 O O . ASN A 1 224 ? 5.909 9.028 -19.109 1.00 81.19 224 ASN A O 1
ATOM 1717 N N . ALA A 1 225 ? 7.558 8.270 -20.410 1.00 84.75 225 ALA A N 1
ATOM 1718 C CA . ALA A 1 225 ? 6.720 8.190 -21.604 1.00 84.75 225 ALA A CA 1
ATOM 1719 C C . ALA A 1 225 ? 5.795 6.963 -21.521 1.00 84.75 225 ALA A C 1
ATOM 1721 O O . ALA A 1 225 ? 6.255 5.870 -21.243 1.00 84.75 225 ALA A O 1
ATOM 1722 N N . ARG A 1 226 ? 4.500 7.132 -21.813 1.00 82.12 226 ARG A N 1
ATOM 1723 C CA . ARG A 1 226 ? 3.478 6.070 -21.706 1.00 82.12 226 ARG A CA 1
ATOM 1724 C C . ARG A 1 226 ? 2.858 5.794 -23.060 1.00 82.12 226 ARG A C 1
ATOM 1726 O O . ARG A 1 226 ? 1.782 6.301 -23.381 1.00 82.12 226 ARG A O 1
ATOM 1733 N N . THR A 1 227 ? 3.609 5.112 -23.915 1.00 80.06 227 THR A N 1
ATOM 1734 C CA . THR A 1 227 ? 3.248 4.988 -25.338 1.00 80.06 227 THR A CA 1
ATOM 1735 C C . THR A 1 227 ? 2.956 3.563 -25.789 1.00 80.06 227 THR A C 1
ATOM 1737 O O . THR A 1 227 ? 2.414 3.373 -26.879 1.00 80.06 227 THR A O 1
ATOM 1740 N N . GLU A 1 228 ? 3.239 2.573 -24.945 1.00 82.00 228 GLU A N 1
ATOM 1741 C CA . GLU A 1 228 ? 3.126 1.150 -25.260 1.00 82.00 228 GLU A CA 1
ATOM 1742 C C . GLU A 1 228 ? 2.294 0.432 -24.190 1.00 82.00 228 GLU A C 1
ATOM 1744 O O . GLU A 1 228 ? 2.401 0.738 -23.007 1.00 82.00 228 GLU A O 1
ATOM 1749 N N . MET A 1 229 ? 1.452 -0.515 -24.612 1.00 88.06 229 MET A N 1
ATOM 1750 C CA . MET A 1 229 ? 0.552 -1.254 -23.719 1.00 88.06 229 MET A CA 1
ATOM 1751 C C . MET A 1 229 ? 1.255 -2.478 -23.122 1.00 88.06 229 MET A C 1
ATOM 1753 O O . MET A 1 229 ? 1.958 -3.187 -23.849 1.00 88.06 229 MET A O 1
ATOM 1757 N N . GLY A 1 230 ? 0.998 -2.743 -21.841 1.00 91.25 230 GLY A N 1
ATOM 1758 C CA . GLY A 1 230 ? 1.467 -3.939 -21.138 1.00 91.25 230 GLY A CA 1
ATOM 1759 C C . GLY A 1 230 ? 0.624 -5.198 -21.382 1.00 91.25 230 GLY A C 1
ATOM 1760 O O . GLY A 1 230 ? -0.235 -5.265 -22.267 1.00 91.25 230 GLY A O 1
ATOM 1761 N N . GLU A 1 231 ? 0.878 -6.219 -20.569 1.00 94.56 231 GLU A N 1
ATOM 1762 C CA . GLU A 1 231 ? 0.302 -7.566 -20.639 1.00 94.56 231 GLU A CA 1
ATOM 1763 C C . GLU A 1 231 ? -1.225 -7.612 -20.433 1.00 94.56 231 GLU A C 1
ATOM 1765 O O . GLU A 1 231 ? -1.883 -8.573 -20.845 1.00 94.56 231 GLU A O 1
ATOM 1770 N N . GLY A 1 232 ? -1.805 -6.584 -19.811 1.00 96.62 232 GLY A N 1
ATOM 1771 C CA . GLY A 1 232 ? -3.240 -6.441 -19.569 1.00 96.62 232 GLY A CA 1
ATOM 1772 C C . GLY A 1 232 ? -3.763 -7.157 -18.320 1.00 96.62 232 GLY A C 1
ATOM 1773 O O . GLY A 1 232 ? -4.978 -7.222 -18.122 1.00 96.62 232 GLY A O 1
ATOM 1774 N N . PHE A 1 233 ? -2.885 -7.705 -17.478 1.00 98.19 233 PHE A N 1
ATOM 1775 C CA . PHE A 1 233 ? -3.256 -8.331 -16.210 1.00 98.19 233 PHE A CA 1
ATOM 1776 C C . PHE A 1 233 ? -2.133 -8.235 -15.181 1.00 98.19 233 PHE A C 1
ATOM 1778 O O . PHE A 1 233 ? -0.958 -8.273 -15.528 1.00 98.19 233 PHE A O 1
ATOM 1785 N N . VAL A 1 234 ? -2.510 -8.203 -13.903 1.00 98.62 234 VAL A N 1
ATOM 1786 C CA . VAL A 1 234 ? -1.548 -8.117 -12.806 1.00 98.62 234 VAL A CA 1
ATOM 1787 C C . VAL A 1 234 ? -0.868 -9.462 -12.576 1.00 98.62 234 VAL A C 1
ATOM 1789 O O . VAL A 1 234 ? -1.541 -10.474 -12.346 1.00 98.62 234 VAL A O 1
ATOM 1792 N N . HIS A 1 235 ? 0.462 -9.489 -12.557 1.00 97.94 235 HIS A N 1
ATOM 1793 C CA . HIS A 1 235 ? 1.234 -10.687 -12.226 1.00 97.94 235 HIS A CA 1
ATOM 1794 C C . HIS A 1 235 ? 2.484 -10.369 -11.412 1.00 97.94 235 HIS A C 1
ATOM 1796 O O . HIS A 1 235 ? 2.841 -9.217 -11.215 1.00 97.94 235 HIS A O 1
ATOM 1802 N N . VAL A 1 236 ? 3.154 -11.400 -10.895 1.00 97.81 236 VAL A N 1
ATOM 1803 C CA . VAL A 1 236 ? 4.440 -11.211 -10.208 1.00 97.81 236 VAL A CA 1
ATOM 1804 C C . VAL A 1 236 ? 5.441 -10.644 -11.212 1.00 97.81 236 VAL A C 1
ATOM 1806 O O . VAL A 1 236 ? 5.640 -11.244 -12.273 1.00 97.81 236 VAL A O 1
ATOM 1809 N N . HIS A 1 237 ? 6.057 -9.508 -10.889 1.00 95.62 237 HIS A N 1
ATOM 1810 C CA . HIS A 1 237 ? 7.032 -8.877 -11.772 1.00 95.62 237 HIS A CA 1
ATOM 1811 C C . HIS A 1 237 ? 8.261 -9.768 -11.899 1.00 95.62 237 HIS A C 1
ATOM 1813 O O . HIS A 1 237 ? 8.735 -10.360 -10.921 1.00 95.62 237 HIS A O 1
ATOM 1819 N N . ARG A 1 238 ? 8.788 -9.871 -13.116 1.00 90.94 238 ARG A N 1
ATOM 1820 C CA . ARG A 1 238 ? 9.828 -10.847 -13.455 1.00 90.94 238 ARG A CA 1
ATOM 1821 C C . ARG A 1 238 ? 11.258 -10.326 -13.243 1.00 90.94 238 ARG A C 1
ATOM 1823 O O . ARG A 1 238 ? 12.180 -10.917 -13.802 1.00 90.94 238 ARG A O 1
ATOM 1830 N N . GLY A 1 239 ? 11.411 -9.265 -12.446 1.00 87.81 239 GLY A N 1
ATOM 1831 C CA . GLY A 1 239 ? 12.643 -8.475 -12.353 1.00 87.81 239 GLY A CA 1
ATOM 1832 C C . GLY A 1 239 ? 12.966 -7.718 -13.643 1.00 87.81 239 GLY A C 1
ATOM 1833 O O . GLY A 1 239 ? 12.186 -7.762 -14.599 1.00 87.81 239 GLY A O 1
ATOM 1834 N N . PHE A 1 240 ? 14.115 -7.054 -13.650 1.00 81.00 240 PHE A N 1
ATOM 1835 C CA . PHE A 1 240 ? 14.755 -6.576 -14.869 1.00 81.00 240 PHE A CA 1
ATOM 1836 C C . PHE A 1 240 ? 15.391 -7.775 -15.558 1.00 81.00 240 PHE A C 1
ATOM 1838 O O . PHE A 1 240 ? 16.150 -8.519 -14.939 1.00 81.00 240 PHE A O 1
ATOM 1845 N N . GLN A 1 241 ? 15.090 -7.991 -16.833 1.00 71.88 241 GLN A N 1
ATOM 1846 C CA . GLN A 1 241 ? 15.733 -9.083 -17.576 1.00 71.88 241 GLN A CA 1
ATOM 1847 C C . GLN A 1 241 ? 16.512 -8.606 -18.796 1.00 71.88 241 GLN A C 1
ATOM 1849 O O . GLN A 1 241 ? 17.028 -9.440 -19.542 1.00 71.88 241 GLN A O 1
ATOM 1854 N N . GLY A 1 242 ? 16.604 -7.291 -19.021 1.00 62.44 242 GLY A N 1
ATOM 1855 C CA . GLY A 1 242 ? 17.297 -6.754 -20.185 1.00 62.44 242 GLY A CA 1
ATOM 1856 C C . GLY A 1 242 ? 16.649 -7.225 -21.485 1.00 62.44 242 GLY A C 1
ATOM 1857 O O . GLY A 1 242 ? 17.350 -7.387 -22.488 1.00 62.44 242 GLY A O 1
ATOM 1858 N N . ILE A 1 243 ? 15.335 -7.519 -21.473 1.00 44.53 243 ILE A N 1
ATOM 1859 C CA . ILE A 1 243 ? 14.610 -8.193 -22.565 1.00 44.53 243 ILE A CA 1
ATOM 1860 C C . ILE A 1 243 ? 14.386 -7.227 -23.729 1.00 44.53 243 ILE A C 1
ATOM 1862 O O . ILE A 1 243 ? 13.255 -6.916 -24.062 1.00 44.53 243 ILE A O 1
ATOM 1866 N N . ASN A 1 244 ? 15.452 -6.722 -24.341 1.00 43.78 244 ASN A N 1
ATOM 1867 C CA . ASN A 1 244 ? 15.464 -5.996 -25.609 1.00 43.78 244 ASN A CA 1
ATOM 1868 C C . ASN A 1 244 ? 16.918 -5.648 -25.967 1.00 43.78 244 ASN A C 1
ATOM 1870 O O . ASN A 1 244 ? 17.234 -4.492 -26.232 1.00 43.78 244 ASN A O 1
ATOM 1874 N N . VAL A 1 245 ? 17.820 -6.637 -25.973 1.00 41.34 245 VAL A N 1
ATOM 1875 C CA . VAL A 1 245 ? 19.235 -6.450 -26.350 1.00 41.34 245 VAL A CA 1
ATOM 1876 C C . VAL A 1 245 ? 19.313 -5.698 -27.695 1.00 41.34 245 VAL A C 1
ATOM 1878 O O . VAL A 1 245 ? 18.982 -6.252 -28.746 1.00 41.34 245 VAL A O 1
ATOM 1881 N N . GLY A 1 246 ? 19.666 -4.406 -27.652 1.00 45.44 246 GLY A N 1
ATOM 1882 C CA . GLY A 1 246 ? 19.696 -3.484 -28.800 1.00 45.44 246 GLY A CA 1
ATOM 1883 C C . GLY A 1 246 ? 18.622 -2.378 -28.856 1.00 45.44 246 GLY A C 1
ATOM 1884 O O . GLY A 1 246 ? 18.680 -1.551 -29.766 1.00 45.44 246 GLY A O 1
ATOM 1885 N N . ARG A 1 247 ? 17.656 -2.332 -27.928 1.00 49.22 247 ARG A N 1
ATOM 1886 C CA . ARG A 1 247 ? 16.766 -1.172 -27.707 1.00 49.22 247 ARG A CA 1
ATOM 1887 C C . ARG A 1 247 ? 16.818 -0.620 -26.285 1.00 49.22 247 ARG A C 1
ATOM 1889 O O . ARG A 1 247 ? 16.415 0.517 -26.132 1.00 49.22 247 ARG A O 1
ATOM 1896 N N . THR A 1 248 ? 17.281 -1.376 -25.295 1.00 53.16 248 THR A N 1
ATOM 1897 C CA . THR A 1 248 ? 17.281 -0.989 -23.876 1.00 53.16 248 THR A CA 1
ATOM 1898 C C . THR A 1 248 ? 18.466 -0.128 -23.449 1.00 53.16 248 THR A C 1
ATOM 1900 O O . THR A 1 248 ? 19.600 -0.430 -23.807 1.00 53.16 248 THR A O 1
ATOM 1903 N N . ASP A 1 249 ? 18.192 0.888 -22.620 1.00 59.41 249 ASP A N 1
ATOM 1904 C CA . ASP A 1 249 ? 19.212 1.732 -21.965 1.00 59.41 249 ASP A CA 1
ATOM 1905 C C . ASP A 1 249 ? 19.582 1.200 -20.557 1.00 59.41 249 ASP A C 1
ATOM 1907 O O . ASP A 1 249 ? 20.583 1.587 -19.972 1.00 59.41 249 ASP A O 1
ATOM 1911 N N . LEU A 1 250 ? 18.785 0.295 -19.975 1.00 56.62 250 LEU A N 1
ATOM 1912 C CA . LEU A 1 250 ? 19.047 -0.317 -18.661 1.00 56.62 250 LEU A CA 1
ATOM 1913 C C . LEU A 1 250 ? 19.518 -1.776 -18.798 1.00 56.62 250 LEU A C 1
ATOM 1915 O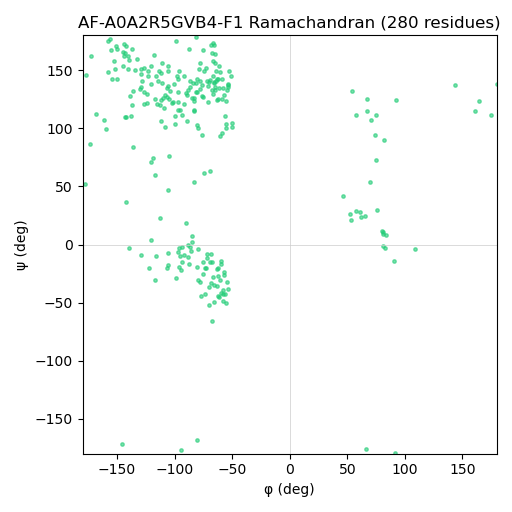 O . LEU A 1 250 ? 19.008 -2.677 -18.140 1.00 56.62 250 LEU A O 1
ATOM 1919 N N . THR A 1 251 ? 20.476 -2.034 -19.694 1.00 56.97 251 THR A N 1
ATOM 1920 C CA . THR A 1 251 ? 20.987 -3.395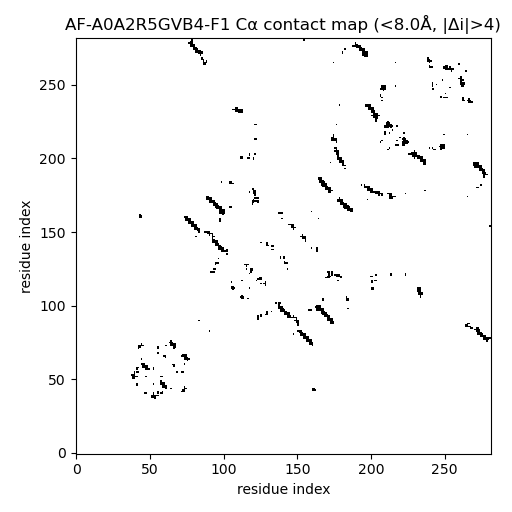 -19.954 1.00 56.97 251 THR A CA 1
ATOM 1921 C C . THR A 1 251 ? 22.133 -3.805 -19.040 1.00 56.97 251 THR A C 1
ATOM 1923 O O . THR A 1 251 ? 22.748 -2.985 -18.359 1.00 56.97 251 THR A O 1
ATOM 1926 N N . GLU A 1 252 ? 22.470 -5.097 -19.072 1.00 52.78 252 GLU A N 1
ATOM 1927 C CA . GLU A 1 252 ? 23.732 -5.592 -18.521 1.00 52.78 252 GLU A CA 1
ATOM 1928 C C . GLU A 1 252 ? 24.977 -5.121 -19.316 1.00 52.78 252 GLU A C 1
ATOM 1930 O O . GLU A 1 252 ? 26.104 -5.215 -18.830 1.00 52.78 252 GLU A O 1
ATOM 1935 N N . ASP A 1 253 ? 24.801 -4.609 -20.538 1.00 49.62 253 ASP A N 1
ATOM 1936 C CA . ASP A 1 253 ? 25.914 -4.199 -21.404 1.00 49.62 253 ASP A CA 1
ATOM 1937 C C . ASP A 1 253 ? 26.360 -2.743 -21.155 1.00 49.62 253 ASP A C 1
ATOM 1939 O O . ASP A 1 253 ? 27.472 -2.361 -21.532 1.00 49.62 253 ASP A O 1
ATOM 1943 N N . GLU A 1 254 ? 25.530 -1.929 -20.491 1.00 56.88 254 GLU A N 1
ATOM 1944 C CA . GLU A 1 254 ? 25.872 -0.566 -20.078 1.00 56.88 254 GLU A CA 1
ATOM 1945 C C . GLU A 1 254 ? 26.336 -0.525 -18.616 1.00 56.88 254 GLU A C 1
ATOM 1947 O O . GLU A 1 254 ? 25.696 -1.075 -17.721 1.00 56.88 254 GLU A O 1
ATOM 1952 N N . LEU A 1 255 ? 27.472 0.134 -18.357 1.00 51.78 255 LEU A N 1
ATOM 1953 C CA . LEU A 1 255 ? 28.047 0.248 -17.016 1.00 51.78 255 LEU A CA 1
ATOM 1954 C C . LEU A 1 255 ? 27.524 1.496 -16.297 1.00 51.78 255 LEU A C 1
ATOM 1956 O O . LEU A 1 255 ? 27.620 2.612 -16.813 1.00 51.78 255 LEU A O 1
ATOM 1960 N N . GLY A 1 256 ? 27.055 1.322 -15.065 1.00 56.03 256 GLY A N 1
ATOM 1961 C CA . GLY A 1 256 ? 26.738 2.411 -14.155 1.00 56.03 256 GLY A CA 1
ATOM 1962 C C . GLY A 1 256 ? 27.978 3.189 -13.718 1.00 56.03 256 GLY A C 1
ATOM 1963 O O . GLY A 1 256 ? 29.120 2.817 -13.986 1.00 56.03 256 GLY A O 1
ATOM 1964 N N . ALA A 1 257 ? 27.770 4.291 -12.993 1.00 54.12 257 ALA A N 1
ATOM 1965 C CA . ALA A 1 257 ? 28.855 5.166 -12.526 1.00 54.12 257 ALA A CA 1
ATOM 1966 C C . ALA A 1 257 ? 29.894 4.462 -11.621 1.00 54.12 257 ALA A C 1
ATOM 1968 O O . ALA A 1 257 ? 30.989 4.980 -11.407 1.00 54.12 257 ALA A O 1
ATOM 1969 N N . ASN A 1 258 ? 29.551 3.290 -11.085 1.00 53.97 258 ASN A N 1
ATOM 1970 C CA . ASN A 1 258 ? 30.400 2.400 -10.292 1.00 53.97 258 ASN A CA 1
ATOM 1971 C C . ASN A 1 258 ? 31.100 1.301 -11.121 1.00 53.97 258 ASN A C 1
ATOM 1973 O O . ASN A 1 258 ? 31.884 0.547 -10.552 1.00 53.97 258 ASN A O 1
ATOM 1977 N N . GLY A 1 259 ? 30.852 1.214 -12.431 1.00 53.50 259 GLY A N 1
ATOM 1978 C CA . GLY A 1 259 ? 31.410 0.184 -13.307 1.00 53.50 259 GLY A CA 1
ATOM 1979 C C . GLY A 1 259 ? 30.676 -1.160 -13.269 1.00 53.50 259 GLY A C 1
ATOM 1980 O O . GLY A 1 259 ? 31.214 -2.121 -13.809 1.00 53.50 259 GLY A O 1
ATOM 1981 N N . GLU A 1 260 ? 29.493 -1.236 -12.649 1.00 57.31 260 GLU A N 1
ATOM 1982 C CA . GLU A 1 260 ? 28.636 -2.432 -12.639 1.00 57.31 260 GLU A CA 1
ATOM 1983 C C . GLU A 1 260 ? 27.560 -2.349 -13.739 1.00 57.31 260 GLU A C 1
ATOM 1985 O O . GLU A 1 260 ? 27.108 -1.246 -14.047 1.00 57.31 260 GLU A O 1
ATOM 1990 N N . PRO A 1 261 ? 27.114 -3.476 -14.317 1.00 59.31 261 PRO A N 1
ATOM 1991 C CA . PRO A 1 261 ? 26.024 -3.508 -15.294 1.00 59.31 261 PRO A CA 1
ATOM 1992 C C . PRO A 1 261 ? 24.723 -2.865 -14.777 1.00 59.31 261 PRO A C 1
ATOM 1994 O O . PRO A 1 261 ? 24.189 -3.315 -13.760 1.00 59.31 261 PRO A O 1
ATOM 1997 N N . LEU A 1 262 ? 24.175 -1.861 -15.472 1.00 62.91 262 LEU A N 1
ATOM 1998 C CA . LEU A 1 262 ? 22.999 -1.090 -15.031 1.00 62.91 262 LEU A CA 1
ATOM 1999 C C . LEU A 1 262 ? 21.769 -1.973 -14.788 1.00 62.91 262 LEU A C 1
ATOM 2001 O O . LEU A 1 262 ? 21.116 -1.826 -13.756 1.00 62.91 262 LEU A O 1
ATOM 2005 N N . GLY A 1 263 ? 21.500 -2.938 -15.670 1.00 60.88 263 GLY A N 1
ATOM 2006 C CA . GLY A 1 263 ? 20.395 -3.888 -15.493 1.00 60.88 263 GLY A CA 1
ATOM 2007 C C . GLY A 1 263 ? 20.505 -4.688 -14.189 1.00 60.88 263 GLY A C 1
ATOM 2008 O O . GLY A 1 263 ? 19.527 -4.839 -13.465 1.00 60.88 263 GLY A O 1
ATOM 2009 N N . SER A 1 264 ? 21.719 -5.102 -13.810 1.00 64.19 264 SER A N 1
ATOM 2010 C CA . SER A 1 264 ? 21.959 -5.854 -12.567 1.00 64.19 264 SER A CA 1
ATOM 2011 C C . SER A 1 264 ? 21.851 -5.006 -11.294 1.00 64.19 264 SER A C 1
ATOM 2013 O O . SER A 1 264 ? 21.655 -5.547 -10.206 1.00 64.19 264 SER A O 1
ATOM 2015 N N . MET A 1 265 ? 21.979 -3.679 -11.413 1.00 71.56 265 MET A N 1
ATOM 2016 C CA . MET A 1 265 ? 21.889 -2.761 -10.275 1.00 71.56 265 MET A CA 1
ATOM 2017 C C . MET A 1 265 ? 20.446 -2.480 -9.860 1.00 71.56 265 MET A C 1
ATOM 2019 O O . MET A 1 265 ? 20.213 -2.215 -8.683 1.00 71.56 265 MET A O 1
ATOM 2023 N N . TYR A 1 266 ? 19.512 -2.513 -10.813 1.00 78.19 266 TYR A N 1
ATOM 2024 C CA . TYR A 1 266 ? 18.091 -2.229 -10.587 1.00 78.19 266 TYR A CA 1
ATOM 2025 C C . TYR A 1 266 ? 17.212 -3.484 -10.612 1.00 78.19 266 TYR A C 1
ATOM 2027 O O . TYR A 1 266 ? 16.041 -3.401 -10.251 1.00 78.19 266 TYR A O 1
ATOM 2035 N N . ASP A 1 267 ? 17.764 -4.646 -10.976 1.00 84.50 267 ASP A N 1
ATOM 2036 C CA . ASP A 1 267 ? 17.083 -5.931 -10.834 1.00 84.50 267 ASP A CA 1
ATOM 2037 C C . ASP A 1 267 ? 16.865 -6.324 -9.360 1.00 84.50 267 ASP A C 1
ATOM 2039 O O . ASP A 1 267 ? 17.563 -5.894 -8.435 1.00 84.50 267 ASP A O 1
ATOM 2043 N N . TRP A 1 268 ? 15.894 -7.202 -9.128 1.00 88.81 268 TRP A N 1
ATOM 2044 C CA . TRP A 1 268 ? 15.598 -7.765 -7.821 1.00 88.81 268 TRP A CA 1
ATOM 2045 C C . TRP A 1 268 ? 15.169 -9.225 -7.916 1.00 88.81 268 TRP A C 1
ATOM 2047 O O . TRP A 1 268 ? 14.682 -9.732 -8.924 1.00 88.81 268 TRP A O 1
ATOM 2057 N N . ARG A 1 269 ? 15.244 -9.903 -6.771 1.00 89.56 269 ARG A N 1
ATOM 2058 C CA . ARG A 1 269 ? 14.526 -11.158 -6.557 1.00 89.56 269 ARG A CA 1
ATOM 2059 C C . ARG A 1 269 ? 13.487 -10.972 -5.477 1.00 89.56 269 ARG A C 1
ATOM 2061 O O . ARG A 1 269 ? 13.736 -10.318 -4.473 1.00 89.56 269 ARG A O 1
ATOM 2068 N N . ASN A 1 270 ? 12.330 -11.589 -5.681 1.00 93.00 270 ASN A N 1
ATOM 2069 C CA . ASN A 1 270 ? 11.274 -11.579 -4.682 1.00 93.00 270 ASN A CA 1
ATOM 2070 C C . ASN A 1 270 ? 11.695 -12.371 -3.427 1.00 93.00 270 ASN A C 1
ATOM 2072 O O . ASN A 1 270 ? 12.353 -13.410 -3.561 1.00 93.00 270 ASN A O 1
ATOM 2076 N N . PRO A 1 271 ? 11.270 -11.944 -2.223 1.00 95.94 271 PRO A N 1
ATOM 2077 C CA . PRO A 1 271 ? 10.444 -10.765 -1.931 1.00 95.94 271 PRO A CA 1
ATOM 2078 C C . PRO A 1 271 ? 11.242 -9.454 -1.947 1.00 95.94 271 PRO A C 1
ATOM 2080 O O . PRO A 1 271 ? 12.419 -9.434 -1.601 1.00 95.94 271 PRO A O 1
ATOM 2083 N N . ILE A 1 272 ? 10.572 -8.355 -2.290 1.00 95.00 272 ILE A N 1
ATOM 2084 C CA . ILE A 1 272 ? 11.180 -7.018 -2.382 1.00 95.00 272 ILE A CA 1
ATOM 2085 C C . ILE A 1 272 ? 10.770 -6.105 -1.216 1.00 95.00 272 ILE A C 1
ATOM 2087 O O . ILE A 1 272 ? 11.459 -5.138 -0.900 1.00 95.00 272 ILE A O 1
ATOM 2091 N N . MET A 1 273 ? 9.662 -6.420 -0.542 1.00 96.62 273 MET A N 1
ATOM 2092 C CA . MET A 1 273 ? 9.148 -5.642 0.580 1.00 96.62 273 MET A CA 1
ATOM 2093 C C . MET A 1 273 ? 8.857 -6.558 1.767 1.00 96.62 273 MET A C 1
ATOM 2095 O O . MET A 1 273 ? 8.220 -7.600 1.619 1.00 96.62 273 MET A O 1
ATOM 2099 N N . LEU A 1 274 ? 9.300 -6.151 2.956 1.00 96.62 274 LEU A N 1
ATOM 2100 C CA . LEU A 1 274 ? 8.873 -6.739 4.224 1.00 96.62 274 LEU A CA 1
ATOM 2101 C C . LEU A 1 274 ? 8.067 -5.709 5.008 1.00 96.62 274 LEU A C 1
ATOM 2103 O O . LEU A 1 274 ? 8.597 -4.664 5.385 1.00 96.62 274 LEU A O 1
ATOM 2107 N N . VAL A 1 275 ? 6.815 -6.038 5.308 1.00 96.81 275 VAL A N 1
ATOM 2108 C CA . VAL A 1 275 ? 5.964 -5.262 6.211 1.00 96.81 275 VAL A CA 1
ATOM 2109 C C . VAL A 1 275 ? 5.865 -5.992 7.541 1.00 96.81 275 VAL A C 1
ATOM 2111 O O . VAL A 1 275 ? 5.467 -7.155 7.584 1.00 96.81 275 VAL A O 1
ATOM 2114 N N . SER A 1 276 ? 6.200 -5.318 8.635 1.00 95.50 276 SER A N 1
ATOM 2115 C CA . SER A 1 276 ? 5.993 -5.828 9.991 1.00 95.50 276 SER A CA 1
ATOM 2116 C C . SER A 1 276 ? 5.212 -4.832 10.837 1.00 95.50 276 SER A C 1
ATOM 2118 O O . SER A 1 276 ? 5.247 -3.629 10.594 1.00 95.50 276 SER A O 1
ATOM 2120 N N . MET A 1 277 ? 4.477 -5.331 11.827 1.00 90.88 277 MET A N 1
ATOM 2121 C CA . MET A 1 277 ? 3.716 -4.488 12.750 1.00 90.88 277 MET A CA 1
ATOM 2122 C C . MET A 1 277 ? 4.455 -4.312 14.081 1.00 90.88 277 MET A C 1
ATOM 2124 O O . MET A 1 277 ? 4.976 -5.282 14.636 1.00 90.88 277 MET A O 1
ATOM 2128 N N . SER A 1 278 ? 4.436 -3.087 14.611 1.00 77.44 278 SER A N 1
ATOM 2129 C CA . SER A 1 278 ? 4.806 -2.770 15.992 1.00 77.44 278 SER A CA 1
ATOM 2130 C C . SER A 1 278 ? 3.731 -1.921 16.690 1.00 77.44 278 SER A C 1
ATOM 2132 O O . SER A 1 278 ? 3.076 -1.074 16.079 1.00 77.44 278 SER A O 1
ATOM 2134 N N . ASP A 1 279 ? 3.570 -2.126 18.003 1.00 69.44 279 ASP A N 1
ATOM 2135 C CA . ASP A 1 279 ? 2.670 -1.327 18.861 1.00 69.44 279 ASP A CA 1
ATOM 2136 C C . ASP A 1 279 ? 3.290 0.032 19.271 1.00 69.44 279 ASP A C 1
ATOM 2138 O O . ASP A 1 279 ? 2.650 0.843 19.937 1.00 69.44 279 ASP A O 1
ATOM 2142 N N . ALA A 1 280 ? 4.543 0.294 18.889 1.00 64.44 280 ALA A N 1
ATOM 2143 C CA . ALA A 1 280 ? 5.256 1.544 19.142 1.00 64.44 280 ALA A CA 1
ATOM 2144 C C . ALA A 1 280 ? 6.091 1.942 17.919 1.00 64.44 280 ALA A C 1
ATOM 2146 O O . ALA A 1 280 ? 6.562 1.066 17.186 1.00 64.44 280 ALA A O 1
ATOM 2147 N N . MET A 1 281 ? 6.303 3.249 17.725 1.00 60.16 281 MET A N 1
ATOM 2148 C CA . MET A 1 281 ? 7.306 3.744 16.777 1.00 60.16 281 MET A CA 1
ATOM 2149 C C . MET A 1 281 ? 8.677 3.197 17.184 1.00 60.16 281 MET A C 1
ATOM 2151 O O . MET A 1 281 ? 9.078 3.359 18.340 1.00 60.16 281 MET A O 1
ATOM 2155 N N . MET A 1 282 ? 9.359 2.535 16.250 1.00 54.47 282 MET A N 1
ATOM 2156 C CA . MET A 1 282 ? 10.763 2.135 16.387 1.00 54.47 282 MET A CA 1
ATOM 2157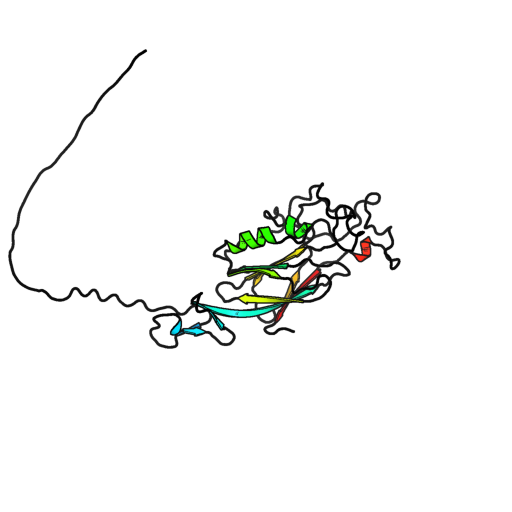 C C . MET A 1 282 ? 11.676 3.171 15.743 1.00 54.47 282 MET A C 1
ATOM 2159 O O . MET A 1 282 ? 11.272 3.726 14.696 1.00 54.47 282 MET A O 1
#

InterPro domains:
  IPR009465 Spondin, N-terminal [NF038123] (77-242)
  IPR038678 Spondin, N-terminal domain superfamily [G3DSA:2.60.40.2130] (61-233)

Mean predicted aligned error: 11.39 Å

Secondary structure (DSSP, 8-state):
-------------------------------------PPPPPPTTEEESSSS--SGGGEEEPTT-EEETTTTEEEEEEEEEEEE-SSS-PBPPEEEEEE-TTSPPS--TTSPPPTTHHHHHHH---HHHHHHHHT-TTEEEEEEE--S-TTS-EEEEEEE-SSS-EEEEEEEBSSSSSEEEEEEEEEP-TT-EEEE-EEE-SSB-----TTT--STTS-TT------SB--SS-EE-------STTT-SSSTTSBPTTSSBHHHHH---S--EEEEEESS--

Foldseek 3Di:
DDDDDDDDDDDDDDDDDDDDDDDDDDDPDDPPPPPPLDFDDQAFQWDACDPGHNALVRIGGHPQWDADRVVSDTKHKWKKKKFFPAFPFFWAWKKKWQFAPPDDWQFDFPAQGDPCLQVQQQPVDCVVVQVVRCPDPRTPHIDTHPQQGGRGIGIDMDMDGPSRQWMKMKTYRQQFQGKMWMDTTDGDDAWDKDQIAIKGNQAADRQQALQDGGDPLHDPPRYNDGDHGGPRGMHGDPWQDQVPVPRHPQAQVDADPVRGRNSVNRTDDGRRMMITMDSDDD

Sequence (282 aa):
MTKFTSFLLIAICAFLCNSAQATSTGKELLQGEARELAWYDCPANSEAKRRRPRRFAHCRCMQGFERDEEREACFRTVYLTVNNLSYMQPFSPFLVVVHNHYAPKLFVPGMPGPEGLGAIAEAGNTTMLEHVYSMDDNVLESFVGTNVPANANGTIEIRMNSDYPLVTIAAMCVNSNDCFVALNGAPIYNGAMYYEPAWDAGTEMNNELCTHVPGPACAAGTGNARTEMGEGFVHVHRGFQGINVGRTDLTEDELGANGEPLGSMYDWRNPIMLVSMSDAMM

Solvent-accessible surface area (backbone atoms only — not comparable to full-atom values): 15997 Å² total; per-residue (Å²): 136,84,90,86,91,83,87,92,85,90,84,89,86,86,81,90,85,87,89,82,89,80,89,82,83,90,73,96,74,84,83,74,76,74,72,73,75,73,67,41,78,57,42,62,61,38,43,65,77,48,102,72,25,74,48,64,87,36,35,40,50,39,92,81,34,46,80,36,80,90,76,56,38,28,34,27,69,39,28,40,38,41,35,67,63,46,52,84,49,29,39,34,46,23,35,36,35,31,16,26,94,80,40,80,63,76,65,51,83,77,33,59,52,49,88,46,48,49,40,20,14,47,68,34,44,41,66,61,46,34,53,57,45,61,72,35,92,40,37,82,48,44,47,77,38,68,56,37,46,42,87,44,61,24,49,40,80,45,75,37,37,82,76,31,43,22,35,30,38,36,25,5,34,35,59,27,39,23,26,23,36,54,48,74,56,43,74,75,50,94,76,39,73,44,75,24,46,42,27,25,41,20,54,36,44,80,56,57,26,40,48,30,18,29,54,85,84,27,65,91,93,46,40,51,55,87,86,51,72,27,82,54,28,19,40,75,45,82,49,61,74,46,82,40,90,91,75,41,69,39,20,63,86,40,64,38,100,85,70,45,34,36,21,68,50,54,25,58,66,76,52,32,36,39,40,34,46,38,87,55,91,128

Radius of gyration: 30.78 Å; Cα contacts (8 Å, |Δi|>4): 624; chains: 1; bounding box: 107×28×76 Å